Protein AF-A0A4Q5XL32-F1 (afdb_monomer)

Mean predicted aligned error: 10.56 Å

Foldseek 3Di:
DDDDLQWDQCAQLHHRNHQDPQWTRHGSDTDHPDPFDCQPRDTHDLQWDQCAQLHRRPHADPQFTRHGSDGDGLPLQQPAFDPDEAAPDEQQDAAEQDALHEDEPVRYEYEYDCVRARQLALDPDGHANYEYAHNYEYERYEYEGPRRQAYEYAAEYEYERYEDPAHGNENYEDQYEYEYEYEHYEHEHAAAEHYEYAYAYEYAYESYEYEAHQEDYEYPPPDAHEYEYEAYSYEEEHHQAEDYEDLHARYAYAHESYEYENHHPYNYYNYDPVRYHYYNYHYD

Nearest PDB structures (foldseek):
  1ee6-assembly1_A  TM=9.610E-01  e=1.905E-20  Bacillus sp. KSM-P15
  4z05-assembly2_B  TM=9.647E-01  e=6.078E-16  Caldicellulosiruptor bescii DSM 6725
  4yzx-assembly2_B  TM=9.208E-01  e=2.197E-16  Caldicellulosiruptor bescii DSM 6725
  4z06-assembly2_B  TM=9.173E-01  e=2.420E-16  Caldicellulosiruptor bescii DSM 6725
  4z03-assembly1_A  TM=9.091E-01  e=2.799E-16  Caldicellulosiruptor bescii DSM 6725

Radius of gyration: 26.59 Å; Cα contacts (8 Å, |Δi|>4): 897; chains: 1; bounding box: 59×46×76 Å

Secondary structure (DSSP, 8-state):
----TTT-TTSSSSTT----TTEEEETTEEEESTT-EEETTEEE-TTT-TTSSSSTT-PPPTTEEEETTEEEE-------S-SS-EEEEEESS-EEE-TT-EEEEEEEEEEE-TTTT--SSS-TTPPPSEEE-TT-EEEEEEEESP-TT-EEEESSEEEEEEEESS--S-SEEEEESEEEEEEEEEEE--SSEEEEE-SSEEEEEES-EEEEEEEEEEEPTT--S--EEEEES-EEEEEEEEEEE-S-TT-EEEEES-EEEEESSEEEES--GGGEEEES-EE-

pLDDT: mean 94.32, std 8.03, range [48.12, 98.94]

Solvent-accessible surface area (backbone atoms only — not comparable to full-atom values): 13174 Å² total; per-residue (Å²): 137,88,79,58,30,39,57,33,37,58,20,25,58,37,89,75,40,54,44,52,80,66,36,41,23,56,84,25,36,67,41,41,56,77,92,32,44,71,46,89,86,40,55,39,48,29,40,55,32,42,59,19,24,56,38,76,74,36,52,44,58,91,71,35,44,26,53,83,26,36,65,38,72,56,71,50,70,30,72,67,44,65,90,64,73,46,80,70,43,75,40,69,63,63,44,72,33,48,67,61,32,74,42,76,43,78,20,21,31,39,19,34,25,50,93,68,25,17,64,20,52,85,65,84,86,45,36,34,48,32,36,34,28,37,58,7,33,43,31,30,34,29,34,31,70,27,18,6,30,18,29,34,36,31,26,31,31,41,38,33,28,42,27,30,73,28,28,10,43,26,42,32,35,35,65,35,56,31,44,37,38,37,38,35,6,32,40,25,54,23,80,42,34,37,29,41,34,67,38,48,30,39,40,37,39,28,30,28,33,38,39,38,22,26,20,49,31,34,43,44,83,85,41,62,66,49,36,40,40,37,41,32,31,24,34,43,31,42,17,63,35,19,49,35,36,37,61,9,76,67,20,34,40,35,42,30,49,26,36,35,30,65,57,47,80,34,64,63,41,57,55,39,75,93,34,57,45,77,45,74,58,41,78,102

Sequence (284 aa):
MCVNTDEDAKNCGSCGKACANQQECNGGKCECTGDLELCSNACVNTETDEKNCGSCGKACSSGQTCEGGECTGGNTTPTTGCSTITEFGTVSSTIVVKNGQTYDGQCKRFRADPDKLGDGSQAEGQKPVFIVENGGKLINVVLGAPAADGIHTKGSVTLENITWEDIGEDAMTIKESGTVILNGGSAKNGEDKVFQINAVATFRISNFKAQKAGKFIRQNGGTTYKTQVFIDKCDISDMDEAIFRTDSSTSTVSMTNTRYHNIGDSLFIGVSSGNITQSNNTSY

Structure (mmCIF, N/CA/C/O backbone):
data_AF-A0A4Q5XL32-F1
#
_entry.id   AF-A0A4Q5XL32-F1
#
loop_
_atom_site.group_PDB
_atom_site.id
_atom_site.type_symbol
_atom_site.label_atom_id
_atom_site.label_alt_id
_atom_site.label_comp_id
_atom_site.label_asym_id
_atom_site.label_entity_id
_atom_site.label_seq_id
_atom_site.pdbx_PDB_ins_code
_atom_site.Cartn_x
_atom_site.Cartn_y
_atom_site.Cartn_z
_atom_site.occupancy
_atom_site.B_iso_or_equiv
_atom_site.auth_seq_id
_atom_site.auth_comp_id
_atom_site.auth_asym_id
_atom_site.auth_atom_id
_atom_site.pdbx_PDB_model_num
ATOM 1 N N . MET A 1 1 ? -39.089 -26.415 56.137 1.00 75.69 1 MET A N 1
ATOM 2 C CA . MET A 1 1 ? -37.646 -26.665 55.945 1.00 75.69 1 MET A CA 1
ATOM 3 C C . MET A 1 1 ? -36.931 -25.400 56.386 1.00 75.69 1 MET A C 1
ATOM 5 O O . MET A 1 1 ? -37.337 -24.340 55.931 1.00 75.69 1 MET A O 1
ATOM 9 N N . CYS A 1 2 ? -35.982 -25.491 57.316 1.00 85.62 2 CYS A N 1
ATOM 10 C CA . CYS A 1 2 ? -35.145 -24.357 57.719 1.00 85.62 2 CYS A CA 1
ATOM 11 C C . CYS A 1 2 ? -33.835 -24.426 56.926 1.00 85.62 2 CYS A C 1
ATOM 13 O O . CYS A 1 2 ? -33.336 -25.527 56.699 1.00 85.62 2 CYS A O 1
ATOM 15 N N . VAL A 1 3 ? -33.315 -23.279 56.498 1.00 91.38 3 VAL A N 1
ATOM 16 C CA . VAL A 1 3 ? -32.080 -23.152 55.708 1.00 91.38 3 VAL A CA 1
ATOM 17 C C . VAL A 1 3 ? -31.158 -22.146 56.389 1.00 91.38 3 VAL A C 1
ATOM 19 O O . VAL A 1 3 ? -31.648 -21.201 57.009 1.00 91.38 3 VAL A O 1
ATOM 22 N N . ASN A 1 4 ? -29.844 -22.362 56.310 1.00 92.50 4 ASN A N 1
ATOM 23 C CA . ASN A 1 4 ? -28.865 -21.411 56.827 1.00 92.50 4 ASN A CA 1
ATOM 24 C C . ASN A 1 4 ? -28.659 -20.301 55.793 1.00 92.50 4 ASN A C 1
ATOM 26 O O . ASN A 1 4 ? -28.042 -20.536 54.758 1.00 92.50 4 ASN A O 1
ATOM 30 N N . THR A 1 5 ? -29.167 -19.101 56.062 1.00 94.44 5 THR A N 1
ATOM 31 C CA . THR A 1 5 ? -29.055 -17.981 55.122 1.00 94.44 5 THR A CA 1
ATOM 32 C C . THR A 1 5 ? -27.634 -17.451 54.974 1.00 94.44 5 THR A C 1
ATOM 34 O O . THR A 1 5 ? -27.390 -16.662 54.068 1.00 94.44 5 THR A O 1
ATOM 37 N N . ASP A 1 6 ? -26.701 -17.870 55.827 1.00 94.88 6 ASP A N 1
ATOM 38 C CA . ASP A 1 6 ? -25.322 -17.389 55.765 1.00 94.88 6 ASP A CA 1
ATOM 39 C C . ASP A 1 6 ? -24.452 -18.184 54.784 1.00 94.88 6 ASP A C 1
ATOM 41 O O . ASP A 1 6 ? -23.411 -17.684 54.365 1.00 94.88 6 ASP A O 1
ATOM 45 N N . GLU A 1 7 ? -24.897 -19.382 54.393 1.00 93.12 7 GLU A N 1
ATOM 46 C CA . GLU A 1 7 ? -24.126 -20.340 53.583 1.00 93.12 7 GLU A CA 1
ATOM 47 C C . GLU A 1 7 ? -24.942 -20.938 52.420 1.00 93.12 7 GLU A C 1
ATOM 49 O O . GLU A 1 7 ? -24.383 -21.462 51.455 1.00 93.12 7 GLU A O 1
ATOM 54 N N . ASP A 1 8 ? -26.277 -20.872 52.463 1.00 93.94 8 ASP A N 1
ATOM 55 C CA . ASP A 1 8 ? -27.122 -21.405 51.395 1.00 93.94 8 ASP A CA 1
ATOM 56 C C . ASP A 1 8 ? -27.183 -20.435 50.208 1.00 93.94 8 ASP A C 1
ATOM 58 O O . ASP A 1 8 ? -27.890 -19.426 50.231 1.00 93.94 8 ASP A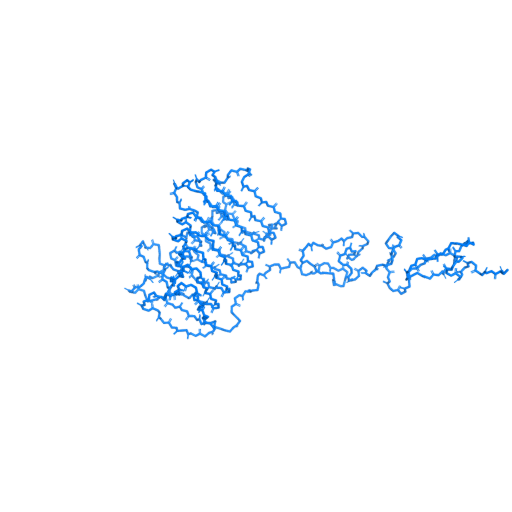 O 1
ATOM 62 N N . ALA A 1 9 ? -26.505 -20.795 49.117 1.00 92.25 9 ALA A N 1
ATOM 63 C CA . ALA A 1 9 ? -26.503 -20.048 47.861 1.00 92.25 9 ALA A CA 1
ATOM 64 C C . ALA A 1 9 ? -27.898 -19.827 47.242 1.00 92.25 9 ALA A C 1
ATOM 66 O O . ALA A 1 9 ? -28.035 -18.971 46.374 1.00 92.25 9 ALA A O 1
ATOM 67 N N . LYS A 1 10 ? -28.948 -20.551 47.658 1.00 94.94 10 LYS A N 1
ATOM 68 C CA . LYS A 1 10 ? -30.340 -20.314 47.221 1.00 94.94 10 LYS A CA 1
ATOM 69 C C . LYS A 1 10 ? -31.121 -19.382 48.154 1.00 94.94 10 LYS A C 1
ATOM 71 O O . LYS A 1 10 ? -32.220 -18.958 47.797 1.00 94.94 10 LYS A O 1
ATOM 76 N N . ASN A 1 11 ? -30.584 -19.079 49.334 1.00 94.62 11 ASN A N 1
ATOM 77 C CA . ASN A 1 11 ? -31.241 -18.318 50.398 1.00 94.62 11 ASN A CA 1
ATOM 78 C C . ASN A 1 11 ? -30.267 -17.339 51.083 1.00 94.62 11 ASN A C 1
ATOM 80 O O . ASN A 1 11 ? -30.311 -17.161 52.298 1.00 94.62 11 ASN A O 1
ATOM 84 N N . CYS A 1 12 ? -29.377 -16.710 50.316 1.00 95.25 12 CYS A N 1
ATOM 85 C CA . CYS A 1 12 ? -28.231 -15.990 50.850 1.00 95.25 12 CYS A CA 1
ATOM 86 C C . CYS A 1 12 ? -28.609 -14.615 51.425 1.00 95.25 12 CYS A C 1
ATOM 88 O O . CYS A 1 12 ? -28.987 -13.690 50.700 1.00 95.25 12 CYS A O 1
ATOM 90 N N . GLY A 1 13 ? -28.537 -14.484 52.750 1.00 95.44 13 GLY A N 1
ATOM 91 C CA . GLY A 1 13 ? -28.957 -13.320 53.537 1.00 95.44 13 GLY A CA 1
ATOM 92 C C . GLY A 1 13 ? -30.475 -13.190 53.726 1.00 95.44 13 GLY A C 1
ATOM 93 O O . GLY A 1 13 ? -30.924 -12.484 54.628 1.00 95.44 13 GLY A O 1
ATOM 94 N N . SER A 1 14 ? -31.283 -13.865 52.903 1.00 94.12 14 SER A N 1
ATOM 95 C CA . SER A 1 14 ? -32.736 -13.973 53.064 1.00 94.12 14 SER A CA 1
ATOM 96 C C . SER A 1 14 ? -33.323 -15.118 52.230 1.00 94.12 14 SER A C 1
ATOM 98 O O . SER A 1 14 ? -32.765 -15.531 51.212 1.00 94.12 14 SER A O 1
ATOM 100 N N . CYS A 1 15 ? -34.495 -15.621 52.634 1.00 93.62 15 CYS A N 1
ATOM 101 C CA . CYS A 1 15 ? -35.206 -16.667 51.894 1.00 93.62 15 CYS A CA 1
ATOM 102 C C . CYS A 1 15 ? -35.475 -16.253 50.437 1.00 93.62 15 CYS A C 1
ATOM 104 O O . CYS A 1 15 ? -36.048 -15.193 50.182 1.00 93.62 15 CYS A O 1
ATOM 106 N N . GLY A 1 16 ? -35.101 -17.116 49.489 1.00 91.44 16 GLY A N 1
ATOM 107 C CA . GLY A 1 16 ? -35.309 -16.914 48.053 1.00 91.44 16 GLY A CA 1
ATOM 108 C C . GLY A 1 16 ? -34.310 -15.979 47.363 1.00 91.44 16 GLY A C 1
ATOM 109 O O . GLY A 1 16 ? -34.403 -15.800 46.148 1.00 91.44 16 GLY A O 1
ATOM 110 N N . LYS A 1 17 ? -33.347 -15.396 48.089 1.00 92.88 17 LYS A N 1
ATOM 111 C CA . LYS A 1 17 ? -32.267 -14.604 47.493 1.00 92.88 17 LYS A CA 1
ATOM 112 C C . LYS A 1 17 ? -31.142 -15.528 47.026 1.00 92.88 17 LYS A C 1
ATOM 114 O O . LYS A 1 17 ? -30.181 -15.781 47.747 1.00 92.88 17 LYS A O 1
ATOM 119 N N . ALA A 1 18 ? -31.292 -16.063 45.821 1.00 93.50 18 ALA A N 1
ATOM 120 C CA . ALA A 1 18 ? -30.281 -16.921 45.220 1.00 93.50 18 ALA A CA 1
ATOM 121 C C . ALA A 1 18 ? -29.098 -16.108 44.668 1.00 93.50 18 ALA A C 1
ATOM 123 O O . ALA A 1 18 ? -29.295 -15.057 44.055 1.00 93.50 18 ALA A O 1
ATOM 124 N N . CYS A 1 19 ? -27.883 -16.616 44.859 1.00 92.44 19 CYS A N 1
ATOM 125 C CA . CYS A 1 19 ? -26.675 -16.080 44.246 1.00 92.44 19 CYS A CA 1
ATOM 126 C C . CYS A 1 19 ? -26.631 -16.388 42.746 1.00 92.44 19 CYS A C 1
ATOM 128 O O . CYS A 1 19 ? -27.206 -17.376 42.277 1.00 92.44 19 CYS A O 1
ATOM 130 N N . ALA A 1 20 ? -25.975 -15.511 41.983 1.00 90.62 20 ALA A N 1
ATOM 131 C CA . ALA A 1 20 ? -25.823 -15.684 40.544 1.00 90.62 20 ALA A CA 1
ATOM 132 C C . ALA A 1 20 ? -24.791 -16.782 40.216 1.00 90.62 20 ALA A C 1
ATOM 134 O O . ALA A 1 20 ? -24.146 -17.354 41.093 1.00 90.62 20 ALA A O 1
ATOM 135 N N . ASN A 1 21 ? -24.630 -17.097 38.930 1.00 85.50 21 ASN A N 1
ATOM 136 C CA . ASN A 1 21 ? -23.641 -18.085 38.498 1.00 85.50 21 ASN A CA 1
ATOM 137 C C . ASN A 1 21 ? -22.218 -17.667 38.909 1.00 85.50 21 ASN A C 1
ATOM 139 O O . ASN A 1 21 ? -21.851 -16.506 38.745 1.00 85.50 21 ASN A O 1
ATOM 143 N N . GLN A 1 22 ? -21.424 -18.644 39.366 1.00 89.25 22 GLN A N 1
ATOM 144 C CA . GLN A 1 22 ? -20.055 -18.461 39.884 1.00 89.25 22 GLN A CA 1
ATOM 145 C C . GLN A 1 22 ? -19.972 -17.604 41.159 1.00 89.25 22 GLN A C 1
ATOM 147 O O . GLN A 1 22 ? -18.930 -17.024 41.454 1.00 89.25 22 GLN A O 1
ATOM 152 N N . GLN A 1 23 ? -21.069 -17.537 41.917 1.00 93.44 23 GLN A N 1
ATOM 153 C CA . GLN A 1 23 ? -21.095 -16.964 43.257 1.00 93.44 23 GLN A CA 1
ATOM 154 C C . GLN A 1 23 ? -21.398 -18.032 44.307 1.00 93.44 23 GLN A C 1
ATOM 156 O O . GLN A 1 23 ? -22.156 -18.973 44.058 1.00 93.44 23 GLN A O 1
ATOM 161 N N . GLU A 1 24 ? -20.852 -17.838 45.500 1.00 93.75 24 GLU A N 1
ATOM 162 C CA . GLU A 1 24 ? -21.166 -18.589 46.709 1.00 93.75 24 GLU A CA 1
ATOM 163 C C . GLU A 1 24 ? -21.727 -17.668 47.794 1.00 93.75 24 GLU A C 1
ATOM 165 O O . GLU A 1 24 ? -21.568 -16.447 47.740 1.00 93.75 24 GLU A O 1
ATOM 170 N N . CYS A 1 25 ? -22.445 -18.249 48.756 1.00 94.19 25 CYS A N 1
ATOM 171 C CA . CYS A 1 25 ? -22.944 -17.493 49.894 1.00 94.19 25 CYS A CA 1
ATOM 172 C C . CYS A 1 25 ? -21.925 -17.534 51.027 1.00 94.19 25 CYS A C 1
ATOM 1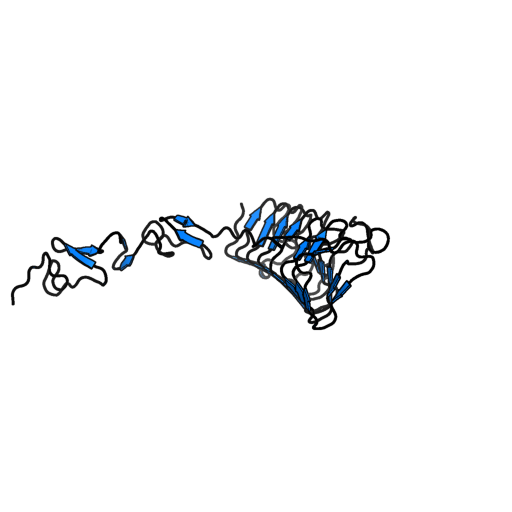74 O O . CYS A 1 25 ? -21.624 -18.608 51.544 1.00 94.19 25 CYS A O 1
ATOM 176 N N . ASN A 1 26 ? -21.434 -16.363 51.417 1.00 93.25 26 ASN A N 1
ATOM 177 C CA . ASN A 1 26 ? -20.480 -16.201 52.499 1.00 93.25 26 ASN A CA 1
ATOM 178 C C . ASN A 1 26 ? -20.971 -15.098 53.444 1.00 93.25 26 ASN A C 1
ATOM 180 O O . ASN A 1 26 ? -21.094 -13.932 53.061 1.00 93.25 26 ASN A O 1
ATOM 184 N N . GLY A 1 27 ? -21.348 -15.471 54.671 1.00 93.94 27 GLY A N 1
ATOM 185 C CA . GLY A 1 27 ? -21.858 -14.527 55.672 1.00 93.94 27 GLY A CA 1
ATOM 186 C C . GLY A 1 27 ? -23.123 -13.784 55.223 1.00 93.94 27 GLY A C 1
ATOM 187 O O . GLY A 1 27 ? -23.289 -12.596 55.510 1.00 93.94 27 GLY A O 1
ATOM 188 N N . GLY A 1 28 ? -23.983 -14.456 54.452 1.00 94.94 28 GLY A N 1
ATOM 189 C CA . GLY A 1 28 ? -25.240 -13.893 53.950 1.00 94.94 28 GLY A CA 1
ATOM 190 C C . GLY A 1 28 ? -25.080 -12.936 52.762 1.00 94.94 28 GLY A C 1
ATOM 191 O O . GLY A 1 28 ? -26.022 -12.215 52.408 1.00 94.94 28 GLY A O 1
ATOM 192 N N . LYS A 1 29 ? -23.903 -12.916 52.128 1.00 93.75 29 LYS A N 1
ATOM 193 C CA . LYS A 1 29 ? -23.624 -12.165 50.900 1.00 93.75 29 LYS A CA 1
ATOM 194 C C . LYS A 1 29 ? -23.200 -13.106 49.784 1.00 93.75 29 LYS A C 1
ATOM 196 O O . LYS A 1 29 ? -22.471 -14.061 50.013 1.00 93.75 29 LYS A O 1
ATOM 201 N N . CYS A 1 30 ? -23.670 -12.813 48.577 1.00 93.12 30 CYS A N 1
ATOM 202 C CA . CYS A 1 30 ? -23.221 -13.518 47.389 1.00 93.12 30 CYS A CA 1
ATOM 203 C C . CYS A 1 30 ? -21.885 -12.930 46.946 1.00 93.12 30 CYS A C 1
ATOM 205 O O . CYS A 1 30 ? -21.822 -11.760 46.565 1.00 93.12 30 CYS A O 1
ATOM 207 N N . GLU A 1 31 ? -20.841 -13.740 47.019 1.00 93.19 31 GLU A N 1
ATOM 208 C CA . GLU A 1 31 ? -19.467 -13.386 46.675 1.00 93.19 31 GLU A CA 1
ATOM 209 C C . GLU A 1 31 ? -18.999 -14.276 45.527 1.00 93.19 31 GLU A C 1
ATOM 211 O O . GLU A 1 31 ? -19.505 -15.382 45.351 1.00 93.19 31 GLU A O 1
ATOM 216 N N . CYS A 1 32 ? -18.087 -13.785 44.694 1.00 93.62 32 CYS A N 1
ATOM 217 C CA . CYS A 1 32 ? -17.569 -14.579 43.589 1.00 93.62 32 CYS A CA 1
ATOM 218 C C . CYS A 1 32 ? -16.674 -15.708 44.097 1.00 93.62 32 CYS A C 1
ATOM 220 O O . CYS A 1 32 ? -15.906 -15.526 45.035 1.00 93.62 32 CYS A O 1
ATOM 222 N N . THR A 1 33 ? -16.759 -16.872 43.458 1.00 89.94 33 THR A N 1
ATOM 223 C CA . THR A 1 33 ? -15.889 -18.003 43.787 1.00 89.94 33 THR A CA 1
ATOM 224 C C . THR A 1 33 ? -14.486 -17.781 43.223 1.00 89.94 33 THR A C 1
ATOM 226 O O . THR A 1 33 ? -14.352 -17.444 42.044 1.00 89.94 33 THR A O 1
ATOM 229 N N . GLY A 1 34 ? -13.450 -18.064 44.015 1.00 87.38 34 GLY A N 1
ATOM 230 C CA . GLY A 1 34 ? -12.052 -17.953 43.584 1.00 87.38 34 GLY A CA 1
ATOM 231 C C . GLY A 1 34 ? -11.596 -16.506 43.370 1.00 87.38 34 GLY A C 1
ATOM 232 O O . GLY A 1 34 ? -12.105 -15.592 44.008 1.00 87.38 34 GLY A O 1
ATOM 233 N N . ASP A 1 35 ? -10.650 -16.300 42.451 1.00 86.25 35 ASP A N 1
ATOM 234 C CA . ASP A 1 35 ? -10.013 -14.994 42.203 1.00 86.25 35 ASP A CA 1
ATOM 235 C C . ASP A 1 35 ? -10.815 -14.088 41.240 1.00 86.25 35 ASP A C 1
ATOM 237 O O . ASP A 1 35 ? -10.260 -13.222 40.567 1.00 86.25 35 ASP A O 1
ATOM 241 N N . LEU A 1 36 ? -12.126 -14.311 41.112 1.00 92.62 36 LEU A N 1
ATOM 242 C CA . LEU A 1 36 ? -12.990 -13.515 40.239 1.00 92.62 36 LEU A CA 1
ATOM 243 C C . LEU A 1 36 ? -13.460 -12.241 40.949 1.00 92.62 36 LEU A C 1
ATOM 245 O O . LEU A 1 36 ? -13.846 -12.267 42.117 1.00 92.62 36 LEU A O 1
ATOM 249 N N . GLU A 1 37 ? -13.522 -11.133 40.216 1.00 92.44 37 GLU A N 1
ATOM 250 C CA . GLU A 1 37 ? -14.030 -9.864 40.731 1.00 92.44 37 GLU A CA 1
ATOM 251 C C . GLU A 1 37 ? -15.536 -9.736 40.469 1.00 92.44 37 GLU A C 1
ATOM 253 O O . GLU A 1 37 ? -16.040 -10.073 39.390 1.00 92.44 37 GLU A O 1
ATOM 258 N N . LEU A 1 38 ? -16.276 -9.227 41.458 1.00 92.06 38 LEU A N 1
ATOM 259 C CA . LEU A 1 38 ? -17.706 -8.969 41.320 1.00 92.06 38 LEU A CA 1
ATOM 260 C C . LEU A 1 38 ? -17.946 -7.648 40.577 1.00 92.06 38 LEU A C 1
ATOM 262 O O . LEU A 1 38 ? -18.006 -6.576 41.179 1.00 92.06 38 LEU A O 1
ATOM 266 N N . CYS A 1 39 ? -18.170 -7.736 39.268 1.00 91.00 39 CYS A N 1
ATOM 267 C CA . CYS A 1 39 ? -18.533 -6.596 38.437 1.00 91.00 39 CYS A CA 1
ATOM 268 C C . CYS A 1 39 ? -20.051 -6.509 38.267 1.00 91.00 39 CYS A C 1
ATOM 270 O O . CYS A 1 39 ? -20.671 -7.184 37.440 1.00 91.00 39 CYS A O 1
ATOM 272 N N . SER A 1 40 ? -20.669 -5.635 39.066 1.00 87.12 40 SER A N 1
ATOM 273 C CA . SER A 1 40 ? -22.127 -5.530 39.211 1.00 87.12 40 SER A CA 1
ATOM 274 C C . SER A 1 40 ? -22.750 -6.854 39.681 1.00 87.12 40 SER A C 1
ATOM 276 O O . SER A 1 40 ? -22.671 -7.168 40.861 1.00 87.12 40 SER A O 1
ATOM 278 N N . ASN A 1 41 ? -23.346 -7.640 38.781 1.00 84.31 41 ASN A N 1
ATOM 279 C CA . ASN A 1 41 ? -23.976 -8.929 39.100 1.00 84.31 41 ASN A CA 1
ATOM 280 C C . ASN A 1 41 ? -23.284 -10.116 38.408 1.00 84.31 41 ASN A C 1
ATOM 282 O O . ASN A 1 41 ? -23.844 -11.211 38.374 1.00 84.31 41 ASN A O 1
ATOM 286 N N . ALA A 1 42 ? -22.101 -9.907 37.826 1.00 90.81 42 ALA A N 1
ATOM 287 C CA . ALA A 1 42 ? -21.337 -10.942 37.144 1.00 90.81 42 ALA A CA 1
ATOM 288 C C . ALA A 1 42 ? -19.946 -11.070 37.763 1.00 90.81 42 ALA A C 1
ATOM 290 O O . ALA A 1 42 ? -19.282 -10.070 38.022 1.00 90.81 42 ALA A O 1
ATOM 291 N N . CYS A 1 43 ? -19.514 -12.309 37.972 1.00 94.12 43 CYS A N 1
ATOM 292 C CA . CYS A 1 43 ? -18.139 -12.612 38.335 1.00 94.12 43 CYS A CA 1
ATOM 293 C C . CYS A 1 43 ? -17.303 -12.662 37.066 1.00 94.12 43 CYS A C 1
ATOM 295 O O . CYS A 1 43 ? -17.601 -13.447 36.161 1.00 94.12 43 CYS A O 1
ATOM 297 N N . VAL A 1 44 ? -16.297 -11.799 36.989 1.00 94.50 44 VAL A N 1
ATOM 298 C CA . VAL A 1 44 ? -15.424 -11.679 35.822 1.00 94.50 44 VAL A CA 1
ATOM 299 C C . VAL A 1 44 ? -13.981 -11.880 36.243 1.00 94.50 44 VAL A C 1
ATOM 301 O O . VAL A 1 44 ? -13.585 -11.560 37.361 1.00 94.50 44 VAL A O 1
ATOM 304 N N . ASN A 1 45 ? -13.192 -12.430 35.332 1.00 94.19 45 ASN A N 1
ATOM 305 C CA . ASN A 1 45 ? -11.764 -12.565 35.539 1.00 94.19 45 ASN A CA 1
ATOM 306 C C . ASN A 1 45 ? -11.090 -11.309 34.977 1.00 94.19 45 ASN A C 1
ATOM 308 O O . ASN A 1 45 ? -10.906 -11.208 33.766 1.00 94.19 45 ASN A O 1
ATOM 312 N N . THR A 1 46 ? -10.740 -10.349 35.832 1.00 94.81 46 THR A N 1
ATOM 313 C CA . THR A 1 46 ? -10.139 -9.080 35.390 1.00 94.81 46 THR A CA 1
ATOM 314 C C . THR A 1 46 ? -8.722 -9.235 34.841 1.00 94.81 46 THR A C 1
ATOM 316 O O . THR A 1 46 ? -8.225 -8.319 34.192 1.00 94.81 46 THR A O 1
ATOM 319 N N . GLU A 1 47 ? -8.106 -10.408 34.991 1.00 94.75 47 GLU A N 1
ATOM 320 C CA . GLU A 1 47 ? -6.802 -10.731 34.410 1.00 94.75 47 GLU A CA 1
ATOM 321 C C . GLU A 1 47 ? -6.883 -11.140 32.933 1.00 94.75 47 GLU A C 1
ATOM 323 O O . GLU A 1 47 ? -5.865 -11.139 32.241 1.00 94.75 47 GLU A O 1
ATOM 328 N N . THR A 1 48 ? -8.073 -11.526 32.453 1.00 92.75 48 THR A N 1
ATOM 329 C CA . THR A 1 48 ? -8.251 -12.146 31.123 1.00 92.75 48 THR A CA 1
ATOM 330 C C . THR A 1 48 ? -9.495 -11.689 30.357 1.00 92.75 48 THR A C 1
ATOM 332 O O . THR A 1 48 ? -9.584 -11.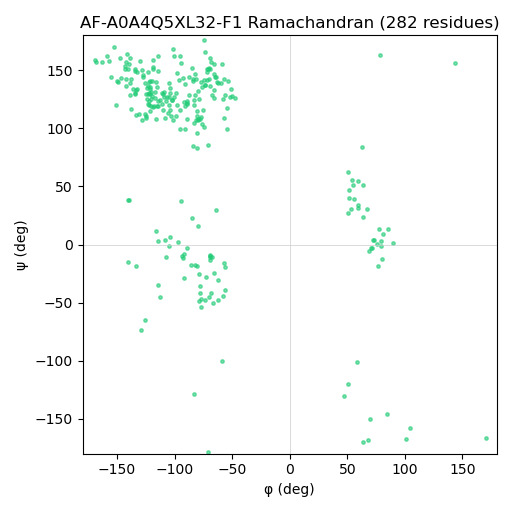903 29.149 1.00 92.75 48 THR A O 1
ATOM 335 N N . ASP A 1 49 ? -10.463 -11.042 31.007 1.00 92.88 49 ASP A N 1
ATOM 336 C CA . ASP A 1 49 ? -11.666 -10.530 30.355 1.00 92.88 49 ASP A CA 1
ATOM 337 C C . ASP A 1 49 ? -11.377 -9.192 29.662 1.00 92.88 49 ASP A C 1
ATOM 339 O O . ASP A 1 49 ? -11.206 -8.152 30.298 1.00 92.88 49 ASP A O 1
ATOM 343 N N . GLU A 1 50 ? -11.392 -9.205 28.329 1.00 92.62 50 GLU A N 1
ATOM 344 C CA . GLU A 1 50 ? -11.180 -8.031 27.475 1.00 92.62 50 GLU A CA 1
ATOM 345 C C . GLU A 1 50 ? -12.151 -6.872 27.748 1.00 92.62 50 GLU A C 1
ATOM 347 O O . GLU A 1 50 ? -11.863 -5.738 27.373 1.00 92.62 50 GLU A O 1
ATOM 352 N N . LYS A 1 51 ? -13.302 -7.111 28.387 1.00 94.69 51 LYS A N 1
ATOM 353 C CA . LYS A 1 51 ? -14.271 -6.060 28.743 1.00 94.69 51 LYS A CA 1
ATOM 354 C C . LYS A 1 51 ? -14.074 -5.508 30.156 1.00 94.69 51 LYS A C 1
ATOM 356 O O . LYS A 1 51 ? -14.704 -4.506 30.494 1.00 94.69 51 LYS A O 1
ATOM 361 N N . ASN A 1 52 ? -13.231 -6.145 30.967 1.00 94.94 52 ASN A N 1
ATOM 362 C CA . ASN A 1 52 ? -13.028 -5.841 32.385 1.00 94.94 52 ASN A CA 1
ATOM 363 C C . ASN A 1 52 ? -11.540 -5.943 32.781 1.00 94.94 52 ASN A C 1
ATOM 365 O O . ASN A 1 52 ? -11.211 -6.439 33.852 1.00 94.94 52 ASN A O 1
ATOM 369 N N . CYS A 1 53 ? -10.623 -5.508 31.918 1.00 94.94 53 CYS A N 1
ATOM 370 C CA . CYS A 1 53 ? -9.199 -5.786 32.060 1.00 94.94 53 CYS A CA 1
ATOM 371 C C . CYS A 1 53 ? -8.505 -4.900 33.108 1.00 94.94 53 CYS A C 1
ATOM 373 O O . CYS A 1 53 ? -8.281 -3.698 32.905 1.00 94.94 53 CYS A O 1
ATOM 375 N N . GLY A 1 54 ? -8.155 -5.506 34.240 1.00 95.12 54 GLY A N 1
ATOM 376 C CA . GLY A 1 54 ? -7.572 -4.882 35.430 1.00 95.12 54 GLY A CA 1
ATOM 377 C C . GLY A 1 54 ? -8.577 -4.176 36.341 1.00 95.12 54 GLY A C 1
ATOM 378 O O . GLY A 1 54 ? -8.217 -3.796 37.451 1.00 95.12 54 GLY A O 1
ATOM 379 N N . SER A 1 55 ? -9.815 -3.965 35.885 1.00 94.75 55 SER A N 1
ATOM 380 C CA . SER A 1 55 ? -10.932 -3.498 36.712 1.00 94.75 55 SER A CA 1
ATOM 381 C C . SER A 1 55 ? -12.270 -3.609 35.975 1.00 94.75 55 SER A C 1
ATOM 383 O O . SER A 1 55 ? -12.337 -3.616 34.740 1.00 94.75 55 SER A O 1
ATOM 385 N N . CYS A 1 56 ? -13.367 -3.634 36.735 1.00 94.69 56 CYS A N 1
ATOM 386 C CA . CYS A 1 56 ? -14.721 -3.634 36.184 1.00 94.69 56 CYS A CA 1
ATOM 387 C C . CYS A 1 56 ? -14.959 -2.497 35.178 1.00 94.69 56 CYS A C 1
ATOM 389 O O . CYS A 1 56 ? -14.778 -1.318 35.489 1.00 94.69 56 CYS A O 1
ATOM 391 N N . GLY A 1 57 ? -15.429 -2.848 33.979 1.00 92.81 57 GLY A N 1
ATOM 392 C CA . GLY A 1 57 ? -15.764 -1.898 32.916 1.00 92.81 57 GLY A CA 1
ATOM 393 C C . GLY A 1 57 ? -14.568 -1.296 32.169 1.00 92.81 57 GLY A C 1
ATOM 394 O O . GLY A 1 57 ? -14.779 -0.508 31.244 1.00 92.81 57 GLY A O 1
ATOM 395 N N . LYS A 1 58 ? -13.326 -1.659 32.516 1.00 94.06 58 LYS A N 1
ATOM 396 C CA . LYS A 1 58 ? -12.131 -1.269 31.759 1.00 94.06 58 LYS A CA 1
ATOM 397 C C . LYS A 1 58 ? -11.965 -2.179 30.542 1.00 94.06 58 LYS A C 1
ATOM 399 O O . LYS A 1 58 ? -11.237 -3.164 30.569 1.00 94.06 58 LYS A O 1
ATOM 404 N N . ALA A 1 59 ? -12.666 -1.854 29.462 1.00 91.94 59 ALA A N 1
ATOM 405 C CA . ALA A 1 59 ? -12.538 -2.595 28.215 1.00 91.94 59 ALA A CA 1
ATOM 406 C C . ALA A 1 59 ? -11.216 -2.276 27.499 1.00 91.94 59 ALA A C 1
ATOM 408 O O . ALA A 1 59 ? -10.826 -1.112 27.382 1.00 91.94 59 ALA A O 1
ATOM 409 N N . CYS A 1 60 ? -10.557 -3.307 26.977 1.00 86.75 60 CYS A N 1
ATOM 410 C CA . CYS A 1 60 ? -9.425 -3.153 26.079 1.00 86.75 60 CYS A CA 1
ATOM 411 C C . CYS A 1 60 ? -9.866 -2.602 24.719 1.00 86.75 60 CYS A C 1
ATOM 413 O O . CYS A 1 60 ? -10.994 -2.814 24.264 1.00 86.75 60 CYS A O 1
ATOM 415 N N . SER A 1 61 ? -8.963 -1.875 24.058 1.00 83.75 61 SER A N 1
ATOM 416 C CA . SER A 1 61 ? -9.224 -1.345 22.718 1.00 83.75 61 SER A CA 1
ATOM 417 C C . SER A 1 61 ? -9.302 -2.480 21.695 1.00 83.75 61 SER A C 1
ATOM 419 O O . SER A 1 61 ? -8.750 -3.560 21.891 1.00 83.75 61 SER A O 1
ATOM 421 N N . SER A 1 62 ? -9.968 -2.242 20.563 1.00 70.06 62 SER A N 1
ATOM 422 C CA . SER A 1 62 ? -10.085 -3.255 19.508 1.00 70.06 62 SER A CA 1
ATOM 423 C C . SER A 1 62 ? -8.703 -3.702 19.009 1.00 70.06 62 SER A C 1
ATOM 425 O O . SER A 1 62 ? -7.887 -2.874 18.609 1.00 70.06 62 SER A O 1
ATOM 427 N N . GLY A 1 63 ? -8.446 -5.014 19.041 1.00 66.81 63 GLY A N 1
ATOM 428 C CA . GLY A 1 63 ? -7.152 -5.607 18.678 1.00 66.81 63 GLY A CA 1
ATOM 429 C C . GLY A 1 63 ? -6.159 -5.752 19.837 1.00 66.81 63 GLY A C 1
ATOM 430 O O . GLY A 1 63 ? -5.042 -6.219 19.615 1.00 66.81 63 GLY A O 1
ATOM 431 N N . GLN A 1 64 ? -6.552 -5.369 21.051 1.00 80.94 64 GLN A N 1
ATOM 432 C CA . GLN A 1 64 ? -5.857 -5.715 22.287 1.00 80.94 64 GLN A CA 1
ATOM 433 C C . GLN A 1 64 ? -6.480 -6.965 22.917 1.00 80.94 64 GLN A C 1
ATOM 435 O O . GLN A 1 64 ? -7.652 -7.260 22.696 1.00 80.94 64 GLN A O 1
ATOM 440 N N . THR A 1 65 ? -5.691 -7.656 23.727 1.00 86.31 65 THR A N 1
ATOM 441 C CA . THR A 1 65 ? -6.088 -8.782 24.578 1.00 86.31 65 THR A CA 1
ATOM 442 C C . THR A 1 65 ? -5.822 -8.417 26.035 1.00 86.31 65 THR A C 1
ATOM 444 O O . THR A 1 65 ? -4.939 -7.608 26.315 1.00 86.31 65 THR A O 1
ATOM 447 N N . CYS A 1 66 ? -6.577 -8.991 26.970 1.00 91.31 66 CYS A N 1
ATOM 448 C CA . CYS A 1 66 ? -6.285 -8.825 28.390 1.00 91.31 66 CYS A CA 1
ATOM 449 C C . CYS A 1 66 ? -5.324 -9.918 28.862 1.00 91.31 66 CYS A C 1
ATOM 451 O O . CYS A 1 66 ? -5.639 -11.103 28.742 1.00 91.31 66 CYS A O 1
ATOM 453 N N . GLU A 1 67 ? -4.164 -9.524 29.381 1.00 93.44 67 GLU A N 1
ATOM 454 C CA . GLU A 1 67 ? -3.165 -10.442 29.920 1.00 93.44 67 GLU A CA 1
ATOM 455 C C . GLU A 1 67 ? -2.592 -9.858 31.213 1.00 93.44 67 GLU A C 1
ATOM 457 O O . GLU A 1 67 ? -1.983 -8.789 31.206 1.00 93.44 67 GLU A O 1
ATOM 462 N N . GLY A 1 68 ? -2.809 -10.545 32.336 1.00 92.38 68 GLY A N 1
ATOM 463 C CA . GLY A 1 68 ? -2.274 -10.108 33.629 1.00 92.38 68 GLY A CA 1
ATOM 464 C C . GLY A 1 68 ? -2.890 -8.799 34.144 1.00 92.38 68 GLY A C 1
ATOM 465 O O . GLY A 1 68 ? -2.192 -7.989 34.751 1.00 92.38 68 GLY A O 1
ATOM 466 N N . GLY A 1 69 ? -4.156 -8.527 33.802 1.00 93.19 69 GLY A N 1
ATOM 467 C CA . GLY A 1 69 ? -4.866 -7.310 34.220 1.00 93.19 69 GLY A CA 1
ATOM 468 C C . GLY A 1 69 ? -4.502 -6.065 33.403 1.00 93.19 69 GLY A C 1
ATOM 469 O O . GLY A 1 69 ? -5.015 -4.964 33.642 1.00 93.19 69 GLY A O 1
ATOM 470 N N . GLU A 1 70 ? -3.653 -6.225 32.390 1.00 92.25 70 GLU A N 1
ATOM 471 C CA . GLU A 1 70 ? -3.258 -5.166 31.477 1.00 92.25 70 GLU A CA 1
ATOM 472 C C . GLU A 1 70 ? -3.724 -5.470 30.053 1.00 92.25 70 GLU A C 1
ATOM 474 O O . GLU A 1 70 ? -3.681 -6.601 29.570 1.00 92.25 70 GLU A O 1
ATOM 479 N N . CYS A 1 71 ? -4.192 -4.432 29.359 1.00 86.69 71 CYS A N 1
ATOM 480 C CA . CYS A 1 71 ? -4.504 -4.547 27.942 1.00 86.69 71 CYS A CA 1
ATOM 481 C C . CYS A 1 71 ? -3.190 -4.589 27.166 1.00 86.69 71 CYS A C 1
ATOM 483 O O . CYS A 1 71 ? -2.556 -3.554 26.941 1.00 86.69 71 CYS A O 1
ATOM 485 N N . THR A 1 72 ? -2.790 -5.789 26.769 1.00 80.06 72 THR A N 1
ATOM 486 C CA . THR A 1 72 ? -1.602 -6.056 25.966 1.00 80.06 72 THR A CA 1
ATOM 487 C C . THR A 1 72 ? -2.001 -6.305 24.514 1.00 80.06 72 THR A C 1
ATOM 489 O O . THR A 1 72 ? -3.179 -6.382 24.155 1.00 80.06 72 THR A O 1
ATOM 492 N N . GLY A 1 73 ? -1.026 -6.334 23.609 1.00 67.06 73 GLY A N 1
ATOM 493 C CA . GLY A 1 73 ? -1.342 -6.286 22.184 1.00 67.06 73 GLY A CA 1
ATOM 494 C C . GLY A 1 73 ? -1.919 -4.924 21.778 1.00 67.06 73 GLY A C 1
ATOM 495 O O . GLY A 1 73 ? -1.778 -3.921 22.478 1.00 67.06 73 GLY A O 1
ATOM 496 N N . GLY A 1 74 ? -2.472 -4.832 20.571 1.00 59.16 74 GLY A N 1
ATOM 497 C CA . GLY A 1 74 ? -2.729 -3.537 19.922 1.00 59.16 74 GLY A CA 1
ATOM 498 C C . GLY A 1 74 ? -1.462 -2.841 19.418 1.00 59.16 74 GLY A C 1
ATOM 499 O O . GLY A 1 74 ? -1.537 -1.755 18.845 1.00 59.16 74 GLY A O 1
ATOM 500 N N . ASN A 1 75 ? -0.296 -3.487 19.541 1.00 50.28 75 ASN A N 1
ATOM 501 C CA . ASN A 1 75 ? 0.833 -3.155 18.697 1.00 50.28 75 ASN A CA 1
ATOM 502 C C . ASN A 1 75 ? 0.485 -3.659 17.294 1.00 50.28 75 ASN A C 1
ATOM 504 O O . ASN A 1 75 ? 0.844 -4.766 16.905 1.00 50.28 75 ASN A O 1
ATOM 508 N N . THR A 1 76 ? -0.231 -2.837 16.530 1.00 48.12 76 THR A N 1
ATOM 509 C CA . THR A 1 76 ? -0.439 -2.992 15.087 1.00 48.12 76 THR A CA 1
ATOM 510 C C . THR A 1 76 ? 0.880 -2.858 14.327 1.00 48.12 76 THR A C 1
ATOM 512 O O . THR A 1 76 ? 0.858 -2.383 13.198 1.00 48.12 76 THR A O 1
ATOM 515 N N . THR A 1 77 ? 2.030 -3.226 14.921 1.00 52.81 77 THR A N 1
ATOM 516 C CA . THR A 1 77 ? 3.252 -3.409 14.147 1.00 52.81 77 THR A CA 1
ATOM 517 C C . THR A 1 77 ? 2.872 -4.449 13.110 1.00 52.81 77 THR A C 1
ATOM 519 O O . THR A 1 77 ? 2.596 -5.595 13.481 1.00 52.81 77 THR A O 1
ATOM 522 N N . PRO A 1 78 ? 2.746 -4.051 11.839 1.00 56.34 78 PRO A N 1
ATOM 523 C CA . PRO A 1 78 ? 2.309 -4.973 10.821 1.00 56.34 78 PRO A CA 1
ATOM 524 C C . PRO A 1 78 ? 3.278 -6.141 10.824 1.00 56.34 78 PRO A C 1
ATOM 526 O O . PRO A 1 78 ? 4.470 -5.926 11.050 1.00 56.34 78 PRO A O 1
ATOM 529 N N . THR A 1 79 ? 2.791 -7.364 10.624 1.00 56.19 79 THR A N 1
ATOM 530 C CA . THR A 1 79 ? 3.658 -8.530 10.447 1.00 56.19 79 THR A CA 1
ATOM 531 C C . THR A 1 79 ? 4.618 -8.204 9.303 1.00 56.19 79 THR A C 1
ATOM 533 O O . THR A 1 79 ? 4.243 -8.181 8.131 1.00 56.19 79 THR A O 1
ATOM 536 N N . THR A 1 80 ? 5.835 -7.795 9.664 1.00 62.62 80 THR A N 1
ATOM 537 C CA . THR A 1 80 ? 6.777 -7.185 8.733 1.00 62.62 80 THR A CA 1
ATOM 538 C C . THR A 1 80 ? 7.376 -8.270 7.871 1.00 62.62 80 THR A C 1
ATOM 540 O O . THR A 1 80 ? 8.287 -8.967 8.309 1.00 62.62 80 THR A O 1
ATOM 543 N N . GLY A 1 81 ? 6.897 -8.339 6.634 1.00 69.81 81 GLY A N 1
ATOM 544 C CA . GLY A 1 81 ? 7.657 -8.870 5.519 1.00 69.81 81 GLY A CA 1
ATOM 545 C C . GLY A 1 81 ? 8.028 -10.351 5.613 1.00 69.81 81 GLY A C 1
ATOM 546 O O . GLY A 1 81 ? 7.619 -11.123 6.480 1.00 69.81 81 GLY A O 1
ATOM 547 N N . CYS A 1 82 ? 8.894 -10.732 4.689 1.00 83.50 82 CYS A N 1
ATOM 548 C CA . CYS A 1 82 ? 9.575 -12.013 4.676 1.00 83.50 82 CYS A CA 1
ATOM 549 C C . CYS A 1 82 ? 10.573 -12.169 5.833 1.00 83.50 82 CYS A C 1
ATOM 551 O O . CYS A 1 82 ? 11.473 -11.348 5.992 1.00 83.50 82 CYS A O 1
ATOM 553 N N . SER A 1 83 ? 10.480 -13.268 6.591 1.00 80.25 83 SER A N 1
ATOM 554 C CA . SER A 1 83 ? 11.392 -13.550 7.718 1.00 80.25 83 SER A CA 1
ATOM 555 C C . SER A 1 83 ? 12.755 -14.106 7.293 1.00 80.25 83 SER A C 1
ATOM 557 O O . SER A 1 83 ? 13.740 -13.965 8.012 1.00 80.25 83 SER A O 1
ATOM 559 N N . THR A 1 84 ? 12.836 -14.756 6.132 1.00 89.00 84 THR A N 1
ATOM 560 C CA . THR A 1 84 ? 14.092 -15.271 5.573 1.00 89.00 84 THR A CA 1
ATOM 561 C C . THR A 1 84 ? 14.167 -14.884 4.108 1.00 89.00 84 THR A C 1
ATOM 563 O O . THR A 1 84 ? 13.384 -15.365 3.293 1.00 89.00 84 THR A O 1
ATOM 566 N N . ILE A 1 85 ? 15.095 -13.982 3.790 1.00 93.19 85 ILE A N 1
ATOM 567 C CA . ILE A 1 85 ? 15.250 -13.415 2.450 1.00 93.19 85 ILE A CA 1
ATOM 568 C C . ILE A 1 85 ? 16.371 -14.157 1.722 1.00 93.19 85 ILE A C 1
ATOM 570 O O . ILE A 1 85 ? 17.469 -14.311 2.258 1.00 93.19 85 ILE A O 1
ATOM 574 N N . THR A 1 86 ? 16.105 -14.594 0.492 1.00 95.50 86 THR A N 1
ATOM 575 C CA . THR A 1 86 ? 17.121 -15.140 -0.429 1.00 95.50 86 THR A CA 1
ATOM 576 C C . THR A 1 86 ? 17.274 -14.227 -1.643 1.00 95.50 86 THR A C 1
ATOM 578 O O . THR A 1 86 ? 16.419 -13.388 -1.887 1.00 95.50 86 THR A O 1
ATOM 581 N N . GLU A 1 87 ? 18.354 -14.330 -2.413 1.00 96.75 87 GLU A N 1
ATOM 582 C CA . GLU A 1 87 ? 18.535 -13.487 -3.605 1.00 96.75 87 GLU A CA 1
ATOM 583 C C . GLU A 1 87 ? 17.876 -14.131 -4.834 1.00 96.75 87 GLU A C 1
ATOM 585 O O . GLU A 1 87 ? 18.147 -15.287 -5.162 1.00 96.75 87 GLU A O 1
ATOM 590 N N . PHE A 1 88 ? 17.034 -13.375 -5.543 1.00 96.62 88 PHE A N 1
ATOM 591 C CA . PHE A 1 88 ? 16.751 -13.653 -6.954 1.00 96.62 88 PHE A CA 1
ATOM 592 C C . PHE A 1 88 ? 17.906 -13.140 -7.822 1.00 96.62 88 PHE A C 1
ATOM 594 O O . PHE A 1 88 ? 18.340 -13.828 -8.745 1.00 96.62 88 PHE A O 1
ATOM 601 N N . GLY A 1 89 ? 18.414 -11.946 -7.497 1.00 91.12 89 GLY A N 1
ATOM 602 C CA . GLY A 1 89 ? 19.474 -11.259 -8.228 1.00 91.12 89 GLY A CA 1
ATOM 603 C C . GLY A 1 89 ? 18.958 -10.097 -9.080 1.00 91.12 89 GLY A C 1
ATOM 604 O O . GLY A 1 89 ? 17.901 -9.516 -8.815 1.00 91.12 89 GLY A O 1
ATOM 605 N N . THR A 1 90 ? 19.742 -9.738 -10.095 1.00 97.62 90 THR A N 1
ATOM 606 C CA . THR A 1 90 ? 19.487 -8.574 -10.948 1.00 97.62 90 THR A CA 1
ATOM 607 C C . THR A 1 90 ? 18.414 -8.859 -12.001 1.00 97.62 90 THR A C 1
ATOM 609 O O . THR A 1 90 ? 18.535 -9.770 -12.822 1.00 97.62 90 THR A O 1
ATOM 612 N N . VAL A 1 91 ? 17.378 -8.027 -12.022 1.00 98.38 91 VAL A N 1
ATOM 613 C CA . VAL A 1 91 ? 16.297 -8.022 -13.005 1.00 98.38 91 VAL A CA 1
ATOM 614 C C . VAL A 1 91 ? 16.699 -7.108 -14.157 1.00 98.38 91 VAL A C 1
ATOM 616 O O . VAL A 1 91 ? 16.721 -5.891 -14.025 1.00 98.38 91 VAL A O 1
ATOM 619 N N . SER A 1 92 ? 17.017 -7.698 -15.307 1.00 97.88 92 SER A N 1
ATOM 620 C CA . SER A 1 92 ? 17.448 -6.958 -16.504 1.00 97.88 92 SER A CA 1
ATOM 621 C C . SER A 1 92 ? 16.305 -6.588 -17.456 1.00 97.88 92 SER A C 1
ATOM 623 O O . SER A 1 92 ? 16.499 -5.828 -18.404 1.00 97.88 92 SER A O 1
ATOM 625 N N . SER A 1 93 ? 15.106 -7.109 -17.202 1.00 98.38 93 SER A N 1
ATOM 626 C CA . SER A 1 93 ? 13.877 -6.822 -17.940 1.00 98.38 93 SER A CA 1
ATOM 627 C C . SER A 1 93 ? 12.677 -6.962 -17.010 1.00 98.38 93 SER A C 1
ATOM 629 O O . SER A 1 93 ? 12.638 -7.914 -16.232 1.00 98.38 93 SER A O 1
ATOM 631 N N . THR A 1 94 ? 11.692 -6.073 -17.131 1.00 98.69 94 THR A N 1
ATOM 632 C CA . THR A 1 94 ? 10.468 -6.079 -16.318 1.00 98.69 94 THR A CA 1
ATOM 633 C C . THR A 1 94 ? 9.805 -7.456 -16.294 1.00 98.69 94 THR A C 1
ATOM 635 O O . THR A 1 94 ? 9.514 -8.040 -17.341 1.00 98.69 94 THR A O 1
ATOM 638 N N . ILE A 1 95 ? 9.532 -7.958 -15.091 1.00 98.81 95 ILE A N 1
ATOM 639 C CA . ILE A 1 95 ? 8.823 -9.218 -14.872 1.00 98.81 95 ILE A CA 1
ATOM 640 C C . ILE A 1 95 ? 7.324 -8.944 -14.971 1.00 98.81 95 ILE A C 1
ATOM 642 O O . ILE A 1 95 ? 6.786 -8.095 -14.265 1.00 98.81 95 ILE A O 1
ATOM 646 N N . VAL A 1 96 ? 6.630 -9.664 -15.850 1.00 98.81 96 VAL A N 1
ATOM 647 C CA . VAL A 1 96 ? 5.192 -9.465 -16.063 1.00 98.81 96 VAL A CA 1
ATOM 648 C C . VAL A 1 96 ? 4.404 -10.607 -15.432 1.00 98.81 96 VAL A C 1
ATOM 650 O O . VAL A 1 96 ? 4.459 -11.741 -15.910 1.00 98.81 96 VAL A O 1
ATOM 653 N N . VAL A 1 97 ? 3.627 -10.298 -14.395 1.00 98.75 97 VAL A N 1
ATOM 654 C CA . VAL A 1 97 ? 2.590 -11.186 -13.864 1.00 98.75 97 VAL A CA 1
ATOM 655 C C . VAL A 1 97 ? 1.370 -11.050 -14.760 1.00 98.75 97 VAL A C 1
ATOM 657 O O . VAL A 1 97 ? 0.710 -10.010 -14.784 1.00 98.75 97 VAL A O 1
ATOM 660 N N . LYS A 1 98 ? 1.116 -12.089 -15.553 1.00 98.50 98 LYS A N 1
ATOM 661 C CA . LYS A 1 98 ? 0.061 -12.086 -16.566 1.00 98.50 98 LYS A CA 1
ATOM 662 C C . LYS A 1 98 ? -1.338 -12.096 -15.957 1.00 98.50 98 LYS A C 1
ATOM 664 O O . LYS A 1 98 ? -1.518 -12.478 -14.805 1.00 98.50 98 LYS A O 1
ATOM 669 N N . ASN A 1 99 ? -2.321 -11.689 -16.757 1.00 97.81 99 ASN A N 1
ATOM 670 C CA . ASN A 1 99 ? -3.720 -11.600 -16.342 1.00 97.81 99 ASN A CA 1
ATOM 671 C C . ASN A 1 99 ? -4.197 -12.869 -15.602 1.00 97.81 99 ASN A C 1
ATOM 673 O O . ASN A 1 99 ? -4.039 -13.988 -16.100 1.00 97.81 99 ASN A O 1
ATOM 677 N N . GLY A 1 100 ? -4.739 -12.683 -14.396 1.00 96.00 100 GLY A N 1
ATOM 678 C CA . GLY A 1 100 ? -5.233 -13.755 -13.523 1.00 96.00 100 GLY A CA 1
ATOM 679 C C . GLY A 1 100 ? -4.163 -14.664 -12.900 1.00 96.00 100 GLY A C 1
ATOM 680 O O . GLY A 1 100 ? -4.509 -15.568 -12.142 1.00 96.00 100 GLY A O 1
ATOM 681 N N . GLN A 1 101 ? -2.879 -14.474 -13.215 1.00 98.25 101 GLN A N 1
ATOM 682 C CA . GLN A 1 101 ? -1.799 -15.323 -12.711 1.00 98.25 101 GLN A CA 1
ATOM 683 C C . GLN A 1 101 ? -1.319 -14.872 -11.336 1.00 98.25 101 GLN A C 1
ATOM 685 O O . GLN A 1 101 ? -1.353 -13.691 -10.997 1.00 98.25 101 GLN A O 1
ATOM 690 N N . THR A 1 102 ? -0.808 -15.828 -10.561 1.00 98.62 102 THR A N 1
ATOM 691 C CA . THR A 1 102 ? -0.092 -15.550 -9.313 1.00 98.62 102 THR A CA 1
ATOM 692 C C . THR A 1 102 ? 1.404 -15.733 -9.527 1.00 98.62 102 THR A C 1
ATOM 694 O O . THR A 1 102 ? 1.835 -16.766 -10.035 1.00 98.62 102 THR A O 1
ATOM 697 N N . TYR A 1 103 ? 2.194 -14.750 -9.107 1.00 98.56 103 TYR A N 1
ATOM 698 C CA . TYR A 1 103 ? 3.639 -14.868 -8.969 1.00 98.56 103 TYR A CA 1
ATOM 699 C C . TYR A 1 103 ? 4.001 -14.853 -7.485 1.00 98.56 103 TYR A C 1
ATOM 701 O O . TYR A 1 103 ? 3.796 -13.849 -6.803 1.00 98.56 103 TYR A O 1
ATOM 709 N N . ASP A 1 104 ? 4.547 -15.967 -7.001 1.00 98.19 104 ASP A N 1
ATOM 710 C CA . ASP A 1 104 ? 5.114 -16.076 -5.658 1.00 98.19 104 ASP A CA 1
ATOM 711 C C . ASP A 1 104 ? 6.634 -15.919 -5.724 1.00 98.19 104 ASP A C 1
ATOM 713 O O . ASP A 1 104 ? 7.352 -16.781 -6.245 1.00 98.19 104 ASP A O 1
ATOM 717 N N . GLY A 1 105 ? 7.117 -14.797 -5.193 1.00 97.38 105 GLY A N 1
ATOM 718 C CA . GLY A 1 105 ? 8.534 -14.486 -5.091 1.00 97.38 105 GLY A CA 1
ATOM 719 C C . GLY A 1 105 ? 9.276 -15.359 -4.087 1.00 97.38 105 GLY A C 1
ATOM 720 O O . GLY A 1 105 ? 10.505 -15.371 -4.121 1.00 97.38 105 GLY A O 1
ATOM 721 N N . GLN A 1 106 ? 8.573 -16.109 -3.230 1.00 95.56 106 GLN A N 1
ATOM 722 C CA . GLN A 1 106 ? 9.149 -16.992 -2.210 1.00 95.56 106 GLN A CA 1
ATOM 723 C C . GLN A 1 106 ? 10.181 -16.271 -1.338 1.00 95.56 106 GLN A C 1
ATOM 725 O O . GLN A 1 106 ? 11.243 -16.808 -1.024 1.00 95.56 106 GLN A O 1
ATOM 730 N N . CYS A 1 107 ? 9.886 -15.018 -0.995 1.00 95.56 107 CYS A N 1
ATOM 731 C CA . CYS A 1 107 ? 10.762 -14.156 -0.217 1.00 95.56 107 CYS A CA 1
ATOM 732 C C . CYS A 1 107 ? 12.132 -13.913 -0.854 1.00 95.56 107 CYS A C 1
ATOM 734 O O . CYS A 1 107 ? 13.134 -13.711 -0.163 1.00 95.56 107 CYS A O 1
ATOM 736 N N . LYS A 1 108 ? 12.186 -13.915 -2.186 1.00 97.88 108 LYS A N 1
ATOM 737 C CA . LYS A 1 108 ? 13.388 -13.531 -2.913 1.00 97.88 108 LYS A CA 1
ATOM 738 C C . LYS A 1 108 ? 13.509 -12.017 -3.045 1.00 97.88 108 LYS A C 1
ATOM 740 O O . LYS A 1 108 ? 12.511 -11.308 -3.190 1.00 97.88 108 LYS A O 1
ATOM 745 N N . ARG A 1 109 ? 14.758 -11.554 -3.039 1.00 98.25 109 ARG A N 1
ATOM 746 C CA . ARG A 1 109 ? 15.168 -10.176 -3.280 1.00 98.25 109 ARG A CA 1
ATOM 747 C C . ARG A 1 109 ? 15.483 -9.951 -4.754 1.00 98.25 109 ARG A C 1
ATOM 749 O O . ARG A 1 109 ? 16.349 -10.618 -5.319 1.00 98.25 109 ARG A O 1
ATOM 756 N N . PHE A 1 110 ? 14.787 -8.991 -5.344 1.00 98.56 110 PHE A N 1
ATOM 757 C CA . PHE A 1 110 ? 14.901 -8.557 -6.729 1.00 98.56 110 PHE A CA 1
ATOM 758 C C . PHE A 1 110 ? 15.506 -7.154 -6.744 1.00 98.56 110 PHE A C 1
ATOM 760 O O . PHE A 1 110 ? 15.039 -6.276 -6.019 1.00 98.56 110 PHE A O 1
ATOM 767 N N . ARG A 1 111 ? 16.540 -6.940 -7.558 1.00 98.56 111 ARG A N 1
ATOM 768 C CA . ARG A 1 111 ? 17.168 -5.623 -7.756 1.00 98.56 111 ARG A CA 1
ATOM 769 C C . ARG A 1 111 ? 17.091 -5.256 -9.223 1.00 98.56 111 ARG A C 1
ATOM 771 O O . ARG A 1 111 ? 17.357 -6.110 -10.066 1.00 98.56 111 ARG A O 1
ATOM 778 N N . ALA A 1 112 ? 16.731 -4.025 -9.543 1.00 98.44 112 ALA A N 1
ATOM 779 C CA . ALA A 1 112 ? 16.731 -3.563 -10.918 1.00 98.44 112 ALA A CA 1
ATOM 780 C C . ALA A 1 112 ? 18.162 -3.522 -11.481 1.00 98.44 112 ALA A C 1
ATOM 782 O O . ALA A 1 112 ? 19.131 -3.263 -10.768 1.00 98.44 112 ALA A O 1
ATOM 783 N N . ASP A 1 113 ? 18.302 -3.800 -12.772 1.00 98.44 113 ASP A N 1
ATOM 784 C CA . ASP A 1 113 ? 19.504 -3.455 -13.526 1.00 98.44 113 ASP A CA 1
ATOM 785 C C . ASP A 1 113 ? 19.481 -1.936 -13.804 1.00 98.44 113 ASP A C 1
ATOM 787 O O . ASP A 1 113 ? 18.563 -1.478 -14.504 1.00 98.44 113 ASP A O 1
ATOM 791 N N . PRO A 1 114 ? 20.436 -1.148 -13.271 1.00 97.38 114 PRO A N 1
ATOM 792 C CA . PRO A 1 114 ? 20.403 0.310 -13.368 1.00 97.38 114 PRO A CA 1
ATOM 793 C C . PRO A 1 114 ? 20.472 0.814 -14.811 1.00 97.38 114 PRO A C 1
ATOM 795 O O . PRO A 1 114 ? 19.837 1.813 -15.138 1.00 97.38 114 PRO A O 1
ATOM 798 N N . ASP A 1 115 ? 21.145 0.081 -15.701 1.00 97.50 115 ASP A N 1
ATOM 799 C CA . ASP A 1 115 ? 21.325 0.488 -17.098 1.00 97.50 115 ASP A CA 1
ATOM 800 C C . ASP A 1 115 ? 20.112 0.140 -17.980 1.00 97.50 115 ASP A C 1
ATOM 802 O O . ASP A 1 115 ? 19.972 0.652 -19.094 1.00 97.50 115 ASP A O 1
ATOM 806 N N . LYS A 1 116 ? 19.232 -0.766 -17.526 1.00 98.00 116 LYS A N 1
ATOM 807 C CA . LYS A 1 116 ? 18.116 -1.289 -18.343 1.00 98.00 116 LYS A CA 1
ATOM 808 C C . LYS A 1 116 ? 16.737 -0.905 -17.839 1.00 98.00 116 LYS A C 1
ATOM 810 O O . LYS A 1 116 ? 15.813 -0.770 -18.658 1.00 98.00 116 LYS A O 1
ATOM 815 N N . LEU A 1 117 ? 16.594 -0.819 -16.520 1.00 97.88 117 LEU A N 1
ATOM 816 C CA . LEU A 1 117 ? 15.348 -0.495 -15.840 1.00 97.88 117 LEU A CA 1
ATOM 817 C C . LEU A 1 117 ? 15.430 0.864 -15.155 1.00 97.88 117 LEU A C 1
ATOM 819 O O . LEU A 1 117 ? 14.508 1.653 -15.316 1.00 97.88 117 LEU A O 1
ATOM 823 N N . GLY A 1 118 ? 16.519 1.149 -14.449 1.00 97.56 118 GLY A N 1
ATOM 824 C CA . GLY A 1 118 ? 16.686 2.413 -13.742 1.00 97.56 118 GLY A CA 1
ATOM 825 C C . GLY A 1 118 ? 17.423 2.254 -12.421 1.00 97.56 118 GLY A C 1
ATOM 826 O O . GLY A 1 118 ? 17.455 1.172 -11.830 1.00 97.56 118 GLY A O 1
ATOM 827 N N . ASP A 1 119 ? 18.032 3.344 -11.974 1.00 96.50 119 ASP A N 1
ATOM 828 C CA . ASP A 1 119 ? 18.875 3.411 -10.783 1.00 96.50 119 ASP A CA 1
ATOM 829 C C . ASP A 1 119 ? 18.101 3.730 -9.493 1.00 96.50 119 ASP A C 1
ATOM 831 O O . ASP A 1 119 ? 18.681 3.702 -8.410 1.00 96.50 119 ASP A O 1
ATOM 835 N N . GLY A 1 120 ? 16.792 3.972 -9.585 1.00 94.88 120 GLY A N 1
ATOM 836 C CA . GLY A 1 120 ? 15.940 4.337 -8.456 1.00 94.88 120 GLY A CA 1
ATOM 837 C C . GLY A 1 120 ? 16.010 5.814 -8.065 1.00 94.88 120 GLY A C 1
ATOM 838 O O . GLY A 1 120 ? 15.455 6.175 -7.037 1.00 94.88 120 GLY A O 1
ATOM 839 N N . SER A 1 121 ? 16.664 6.667 -8.857 1.00 94.56 121 SER A N 1
ATOM 840 C CA . SER A 1 121 ? 16.628 8.122 -8.660 1.00 94.56 121 SER A CA 1
ATOM 841 C C . SER A 1 121 ? 15.259 8.718 -9.029 1.00 94.56 121 SER A C 1
ATOM 843 O O . SER A 1 121 ? 14.359 8.013 -9.477 1.00 94.56 121 SER A O 1
ATOM 845 N N . GLN A 1 122 ? 15.106 10.040 -8.923 1.00 92.19 122 GLN A N 1
ATOM 846 C CA . GLN A 1 122 ? 13.930 10.770 -9.432 1.00 92.19 122 GLN A CA 1
ATOM 847 C C . GLN A 1 122 ? 13.975 11.023 -10.951 1.00 92.19 122 GLN A C 1
ATOM 849 O O . GLN A 1 122 ? 13.263 11.882 -11.469 1.00 92.19 122 GLN A O 1
ATOM 854 N N . ALA A 1 123 ? 14.839 10.320 -11.690 1.00 91.25 123 ALA A N 1
ATOM 855 C CA . ALA A 1 123 ? 14.845 10.400 -13.142 1.00 91.25 123 ALA A CA 1
ATOM 856 C C . ALA A 1 123 ? 13.541 9.830 -13.724 1.00 91.25 123 ALA A C 1
ATOM 858 O O . ALA A 1 123 ? 13.176 8.679 -13.476 1.00 91.25 123 ALA A O 1
ATOM 859 N N . GLU A 1 124 ? 12.881 10.635 -14.550 1.00 86.75 124 GLU A N 1
ATOM 860 C CA . GLU A 1 124 ? 11.660 10.265 -15.264 1.00 86.75 124 GLU A CA 1
ATOM 861 C C . GLU A 1 124 ? 11.905 9.137 -16.282 1.00 86.75 124 GLU A C 1
ATOM 863 O O . GLU A 1 124 ? 12.923 9.105 -16.979 1.00 86.75 124 GLU A O 1
ATOM 868 N N . GLY A 1 125 ? 10.924 8.241 -16.440 1.00 89.50 125 GLY A N 1
ATOM 869 C CA . GLY A 1 125 ? 10.919 7.226 -17.503 1.00 89.50 125 GLY A CA 1
ATOM 870 C C . GLY A 1 125 ? 11.677 5.931 -17.194 1.00 89.50 125 GLY A C 1
ATOM 871 O O . GLY A 1 125 ? 11.901 5.126 -18.105 1.00 89.50 125 GLY A O 1
ATOM 872 N N . GLN A 1 126 ? 12.042 5.705 -15.932 1.00 96.62 126 GLN A N 1
ATOM 873 C CA . GLN A 1 126 ? 12.491 4.394 -15.467 1.00 96.62 126 GLN A CA 1
ATOM 874 C C . GLN A 1 126 ? 11.403 3.331 -15.694 1.00 96.62 126 GLN A C 1
ATOM 876 O O . GLN A 1 126 ? 10.215 3.619 -15.832 1.00 96.62 126 GLN A O 1
ATOM 881 N N . LYS A 1 127 ? 11.819 2.071 -15.809 1.00 98.12 127 LYS A N 1
ATOM 882 C CA . LYS A 1 127 ? 10.917 0.933 -15.994 1.00 98.12 127 LYS A CA 1
ATOM 883 C C . LYS A 1 127 ? 10.660 0.254 -14.654 1.00 98.12 127 LYS A C 1
ATOM 885 O O . LYS A 1 127 ? 11.576 0.149 -13.836 1.00 98.12 127 LYS A O 1
ATOM 890 N N . PRO A 1 128 ? 9.462 -0.311 -14.460 1.00 98.50 128 PRO A N 1
ATOM 891 C CA . PRO A 1 128 ? 9.171 -1.063 -13.256 1.00 98.50 128 PRO A CA 1
ATOM 892 C C . PRO A 1 128 ? 9.936 -2.390 -13.240 1.00 98.50 128 PRO A C 1
ATOM 894 O O . PRO A 1 128 ? 10.191 -3.008 -14.283 1.00 98.50 128 PRO A O 1
ATOM 897 N N . VAL A 1 129 ? 10.223 -2.880 -12.037 1.00 98.75 129 VAL A N 1
ATOM 898 C CA . VAL A 1 129 ? 10.707 -4.247 -11.812 1.00 98.75 129 VAL A CA 1
ATOM 899 C C . VAL A 1 129 ? 9.595 -5.247 -12.126 1.00 98.75 129 VAL A C 1
ATOM 901 O O . VAL A 1 129 ? 9.846 -6.249 -12.799 1.00 98.75 129 VAL A O 1
ATOM 904 N N . PHE A 1 130 ? 8.357 -4.944 -11.715 1.00 98.88 130 PHE A N 1
ATOM 905 C CA . PHE A 1 130 ? 7.184 -5.778 -11.978 1.00 98.88 130 PHE A CA 1
ATOM 906 C C . PHE A 1 130 ? 6.055 -5.010 -12.664 1.00 98.88 130 PHE A C 1
ATOM 908 O O . PHE A 1 130 ? 5.705 -3.906 -12.262 1.00 98.88 130 PHE A O 1
ATOM 915 N N . ILE A 1 131 ? 5.403 -5.648 -13.635 1.00 98.88 131 ILE A N 1
ATOM 916 C CA . ILE A 1 131 ? 4.051 -5.285 -14.074 1.00 98.88 131 ILE A CA 1
ATOM 917 C C . ILE A 1 131 ? 3.100 -6.386 -13.619 1.00 98.88 131 ILE A C 1
ATOM 919 O O . ILE A 1 131 ? 3.308 -7.552 -13.953 1.00 98.88 131 ILE A O 1
ATOM 923 N N . VAL A 1 132 ? 2.034 -6.018 -12.913 1.00 98.88 132 VAL A N 1
ATOM 924 C CA . VAL A 1 132 ? 0.942 -6.929 -12.553 1.00 98.88 132 VAL A CA 1
ATOM 925 C C . VAL A 1 132 ? -0.280 -6.568 -13.386 1.00 98.88 132 VAL A C 1
ATOM 927 O O . VAL A 1 132 ? -0.872 -5.500 -13.217 1.00 98.88 132 VAL A O 1
ATOM 930 N N . GLU A 1 133 ? -0.615 -7.438 -14.337 1.00 98.81 133 GLU A N 1
ATOM 931 C CA . GLU A 1 133 ? -1.793 -7.294 -15.192 1.00 98.81 133 GLU A CA 1
ATOM 932 C C . GLU A 1 133 ? -3.085 -7.598 -14.416 1.00 98.81 133 GLU A C 1
ATOM 934 O O . GLU A 1 133 ? -3.063 -8.174 -13.328 1.00 98.81 133 GLU A O 1
ATOM 939 N N . ASN A 1 134 ? -4.228 -7.219 -14.991 1.00 98.69 134 ASN A N 1
ATOM 940 C CA . ASN A 1 134 ? -5.539 -7.327 -14.353 1.00 98.69 134 ASN A CA 1
ATOM 941 C C . ASN A 1 134 ? -5.816 -8.753 -13.849 1.00 98.69 134 ASN A C 1
ATOM 943 O O . ASN A 1 134 ? -5.458 -9.728 -14.493 1.00 98.69 134 ASN A O 1
ATOM 947 N N . GLY A 1 135 ? -6.436 -8.892 -12.685 1.00 98.19 135 GLY A N 1
ATOM 948 C CA . GLY A 1 135 ? -6.631 -10.163 -11.985 1.00 98.19 135 GLY A CA 1
ATOM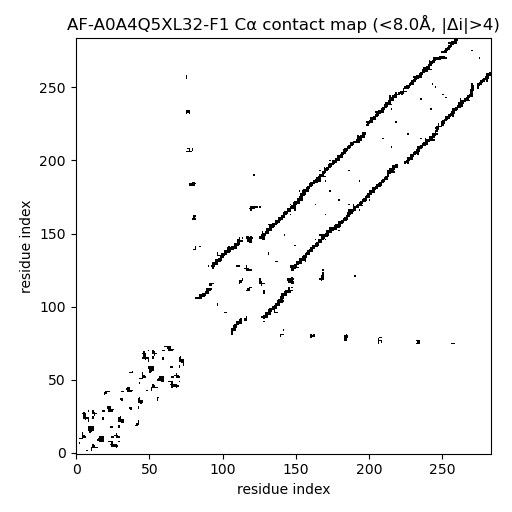 949 C C . GLY A 1 135 ? -5.353 -10.794 -11.416 1.00 98.19 135 GLY A C 1
ATOM 950 O O . GLY A 1 135 ? -5.446 -11.816 -10.743 1.00 98.19 135 GLY A O 1
ATOM 951 N N . GLY A 1 136 ? -4.173 -10.231 -11.687 1.00 98.69 136 GLY A N 1
ATOM 952 C CA . GLY A 1 136 ? -2.895 -10.775 -11.250 1.00 98.69 136 GLY A CA 1
ATOM 953 C C . GLY A 1 136 ? -2.662 -10.628 -9.746 1.00 98.69 136 GLY A C 1
ATOM 954 O O . GLY A 1 136 ? -3.142 -9.685 -9.102 1.00 98.69 136 GLY A O 1
ATOM 955 N N . LYS A 1 137 ? -1.882 -11.562 -9.196 1.00 98.75 137 LYS A N 1
ATOM 956 C CA . LYS A 1 137 ? -1.448 -11.562 -7.800 1.00 98.75 137 LYS A CA 1
ATOM 957 C C . LYS A 1 137 ? 0.075 -11.635 -7.705 1.00 98.75 137 LYS A C 1
ATOM 959 O O . LYS A 1 137 ? 0.685 -12.511 -8.310 1.00 98.75 137 LYS A O 1
ATOM 964 N N . LEU A 1 138 ? 0.689 -10.748 -6.932 1.00 98.81 138 LEU A N 1
ATOM 965 C CA . LEU A 1 138 ? 2.117 -10.803 -6.611 1.00 98.81 138 LEU A CA 1
ATOM 966 C C . LEU A 1 138 ? 2.268 -10.990 -5.108 1.00 98.81 138 LEU A C 1
ATOM 968 O O . LEU A 1 138 ? 1.687 -10.218 -4.346 1.00 98.81 138 LEU A O 1
ATOM 972 N N . ILE A 1 139 ? 3.016 -12.006 -4.685 1.00 98.19 139 ILE A N 1
ATOM 973 C CA . ILE A 1 139 ? 3.173 -12.326 -3.265 1.00 98.19 139 ILE A CA 1
ATOM 974 C C . ILE A 1 139 ? 4.630 -12.598 -2.889 1.00 98.19 139 ILE A C 1
ATOM 976 O O . ILE A 1 139 ? 5.389 -13.117 -3.707 1.00 98.19 139 ILE A O 1
ATOM 980 N N . ASN A 1 140 ? 5.003 -12.282 -1.646 1.00 96.69 140 ASN A N 1
ATOM 981 C CA . ASN A 1 140 ? 6.297 -12.622 -1.036 1.00 96.69 140 ASN A CA 1
ATOM 982 C C . ASN A 1 140 ? 7.507 -12.134 -1.851 1.00 96.69 140 ASN A C 1
ATOM 984 O O . ASN A 1 140 ? 8.415 -12.907 -2.169 1.00 96.69 140 ASN A O 1
ATOM 988 N N . VAL A 1 141 ? 7.514 -10.855 -2.220 1.00 98.25 141 VAL A N 1
ATOM 989 C CA . VAL A 1 141 ? 8.592 -10.235 -3.004 1.00 98.25 141 VAL A CA 1
ATOM 990 C C . VAL A 1 141 ? 9.295 -9.178 -2.172 1.00 98.25 141 VAL A C 1
ATOM 992 O O . VAL A 1 141 ? 8.651 -8.342 -1.541 1.00 98.25 141 VAL A O 1
ATOM 995 N N . VAL A 1 142 ? 10.625 -9.178 -2.229 1.00 98.31 142 VAL A N 1
ATOM 996 C CA . VAL A 1 142 ? 11.459 -8.109 -1.681 1.00 98.31 142 VAL A CA 1
ATOM 997 C C . VAL A 1 142 ? 12.103 -7.355 -2.846 1.00 98.31 142 VAL A C 1
ATOM 999 O O . VAL A 1 142 ? 12.821 -7.948 -3.644 1.00 98.31 142 VAL A O 1
ATOM 1002 N N . LEU A 1 143 ? 11.862 -6.055 -2.964 1.00 98.38 143 LEU A N 1
ATOM 1003 C CA . LEU A 1 143 ? 12.569 -5.157 -3.870 1.00 98.38 143 LEU A CA 1
ATOM 1004 C C . LEU A 1 143 ? 13.709 -4.484 -3.102 1.00 98.38 143 LEU A C 1
ATOM 1006 O O . LEU A 1 143 ? 13.476 -3.755 -2.138 1.00 98.38 143 LEU A O 1
ATOM 1010 N N . GLY A 1 144 ? 14.941 -4.766 -3.519 1.00 97.69 144 GLY A N 1
ATOM 1011 C CA . GLY A 1 144 ? 16.145 -4.120 -2.999 1.00 97.69 144 GLY A CA 1
ATOM 1012 C C . GLY A 1 144 ? 16.645 -3.026 -3.939 1.00 97.69 144 GLY A C 1
ATOM 1013 O O . GLY A 1 144 ? 16.318 -3.029 -5.122 1.00 97.69 144 GLY A O 1
ATOM 1014 N N . ALA A 1 145 ? 17.498 -2.132 -3.434 1.00 96.75 145 ALA A N 1
ATOM 1015 C CA . ALA A 1 145 ? 18.097 -1.073 -4.245 1.00 96.75 145 ALA A CA 1
ATOM 1016 C C . ALA A 1 145 ? 19.003 -1.624 -5.379 1.00 96.75 145 ALA A C 1
ATOM 1018 O O . ALA A 1 145 ? 19.782 -2.556 -5.130 1.00 96.75 145 ALA A O 1
ATOM 1019 N N . PRO A 1 146 ? 18.970 -1.039 -6.589 1.00 97.62 146 PRO A N 1
ATOM 1020 C CA . PRO A 1 146 ? 17.991 -0.044 -7.021 1.00 97.62 146 PRO A CA 1
ATOM 1021 C C . PRO A 1 146 ? 16.630 -0.698 -7.299 1.00 97.62 146 PRO A C 1
ATOM 1023 O O . PRO A 1 146 ? 16.565 -1.799 -7.847 1.00 97.62 146 PRO A O 1
ATOM 1026 N N . ALA A 1 147 ? 15.540 -0.020 -6.937 1.00 97.25 147 ALA A N 1
ATOM 1027 C CA . ALA A 1 147 ? 14.178 -0.505 -7.183 1.00 97.25 147 ALA A CA 1
ATOM 1028 C C . ALA A 1 147 ? 13.532 0.095 -8.449 1.00 97.25 147 ALA A C 1
ATOM 1030 O O . ALA A 1 147 ? 12.388 -0.242 -8.745 1.00 97.25 147 ALA A O 1
ATOM 1031 N N . ALA A 1 148 ? 14.262 0.929 -9.207 1.00 97.94 148 ALA A N 1
ATOM 1032 C CA . ALA A 1 148 ? 13.792 1.620 -10.414 1.00 97.94 148 ALA A CA 1
ATOM 1033 C C . ALA A 1 148 ? 12.409 2.283 -10.214 1.00 97.94 148 ALA A C 1
ATOM 1035 O O . ALA A 1 148 ? 12.206 2.958 -9.213 1.00 97.94 148 ALA A O 1
ATOM 1036 N N . ASP A 1 149 ? 11.448 2.062 -11.117 1.00 97.88 149 ASP A N 1
ATOM 1037 C CA . ASP A 1 149 ? 10.045 2.517 -10.993 1.00 97.88 149 ASP A CA 1
ATOM 1038 C C . ASP A 1 149 ? 9.151 1.409 -10.371 1.00 97.88 149 ASP A C 1
ATOM 1040 O O . ASP A 1 149 ? 8.035 1.112 -10.804 1.00 97.88 149 ASP A O 1
ATOM 1044 N N . GLY A 1 150 ? 9.714 0.666 -9.412 1.00 98.31 150 GLY A N 1
ATOM 1045 C CA . GLY A 1 150 ? 9.004 -0.248 -8.520 1.00 98.31 150 GLY A CA 1
ATOM 1046 C C . GLY A 1 150 ? 8.060 -1.242 -9.208 1.00 98.31 150 GLY A C 1
ATOM 1047 O O . GLY A 1 150 ? 8.479 -2.103 -9.993 1.00 98.31 150 GLY A O 1
ATOM 1048 N N . ILE A 1 151 ? 6.773 -1.175 -8.852 1.00 98.88 151 ILE A N 1
ATOM 1049 C CA . ILE A 1 151 ? 5.713 -2.056 -9.361 1.00 98.88 151 ILE A CA 1
ATOM 1050 C C . ILE A 1 151 ? 4.637 -1.252 -10.083 1.00 98.88 151 ILE A C 1
ATOM 1052 O O . ILE A 1 151 ? 4.013 -0.364 -9.512 1.00 98.88 151 ILE A O 1
ATOM 1056 N N . HIS A 1 152 ? 4.303 -1.639 -11.311 1.00 98.88 152 HIS A N 1
ATOM 1057 C CA . HIS A 1 152 ? 3.148 -1.098 -12.027 1.00 98.88 152 HIS A CA 1
ATOM 1058 C C . HIS A 1 152 ? 1.969 -2.056 -11.953 1.00 98.88 152 HIS A C 1
ATOM 1060 O O . HIS A 1 152 ? 2.068 -3.223 -12.331 1.00 98.88 152 HIS A O 1
ATOM 1066 N N . THR A 1 153 ? 0.819 -1.549 -11.522 1.00 98.81 153 THR A N 1
ATOM 1067 C CA . THR A 1 153 ? -0.432 -2.312 -11.502 1.00 98.81 153 THR A CA 1
ATOM 1068 C C . THR A 1 153 ? -1.342 -1.865 -12.638 1.00 98.81 153 THR A C 1
ATOM 1070 O O . THR A 1 153 ? -1.433 -0.675 -12.960 1.00 98.81 153 THR A O 1
ATOM 1073 N N . LYS A 1 154 ? -1.998 -2.830 -13.283 1.00 98.62 154 LYS A N 1
ATOM 1074 C CA . LYS A 1 154 ? -2.890 -2.592 -14.417 1.00 98.62 154 LYS A CA 1
ATOM 1075 C C . LYS A 1 154 ? -4.232 -3.259 -14.165 1.00 98.62 154 LYS A C 1
ATOM 1077 O O . LYS A 1 154 ? -4.337 -4.477 -14.249 1.00 98.62 154 LYS A O 1
ATOM 1082 N N . GLY A 1 155 ? -5.262 -2.474 -13.870 1.00 98.12 155 GLY A N 1
ATOM 1083 C CA . GLY A 1 155 ? -6.580 -3.006 -13.557 1.00 98.12 155 GLY A CA 1
ATOM 1084 C C . GLY A 1 155 ? -6.700 -3.406 -12.092 1.00 98.12 155 GLY A C 1
ATOM 1085 O O . GLY A 1 155 ? -6.148 -2.756 -11.206 1.00 98.12 155 GLY A O 1
ATOM 1086 N N . SER A 1 156 ? -7.468 -4.457 -11.820 1.00 98.81 156 SER A N 1
ATOM 1087 C CA . SER A 1 156 ? -7.662 -4.948 -10.457 1.00 98.81 156 SER A CA 1
ATOM 1088 C C . SER A 1 156 ? -6.595 -5.973 -10.104 1.00 98.81 156 SER A C 1
ATOM 1090 O O . SER A 1 156 ? -6.496 -6.981 -10.791 1.00 98.81 156 SER A O 1
ATOM 1092 N N . VAL A 1 157 ? -5.808 -5.751 -9.056 1.00 98.88 157 VAL A N 1
ATOM 1093 C CA . VAL A 1 157 ? -4.686 -6.633 -8.691 1.00 98.88 157 VAL A CA 1
ATOM 1094 C C . VAL A 1 157 ? -4.615 -6.846 -7.186 1.00 98.88 157 VAL A C 1
ATOM 1096 O O . VAL A 1 157 ? -5.142 -6.051 -6.406 1.00 98.88 157 VAL A O 1
ATOM 1099 N N . THR A 1 158 ? -3.932 -7.911 -6.771 1.00 98.75 158 THR A N 1
ATOM 1100 C CA . THR A 1 158 ? -3.637 -8.168 -5.357 1.00 98.75 158 THR A CA 1
ATOM 1101 C C . THR A 1 158 ? -2.134 -8.294 -5.132 1.00 98.75 158 THR A C 1
ATOM 1103 O O . THR A 1 158 ? -1.447 -9.050 -5.810 1.00 98.75 158 THR A O 1
ATOM 1106 N N . LEU A 1 159 ? -1.630 -7.564 -4.150 1.00 98.75 159 LEU A N 1
ATOM 1107 C CA . LEU A 1 159 ? -0.259 -7.599 -3.678 1.00 98.75 159 LEU A CA 1
ATOM 1108 C C . LEU A 1 159 ? -0.274 -8.069 -2.224 1.00 98.75 159 LEU A C 1
ATOM 1110 O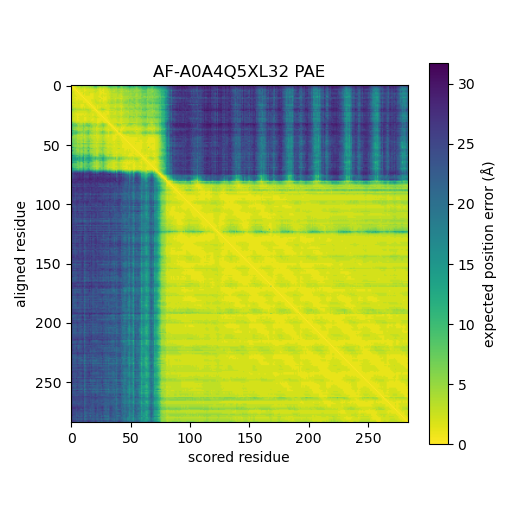 O . LEU A 1 159 ? -1.053 -7.561 -1.415 1.00 98.75 159 LEU A O 1
ATOM 1114 N N . GLU A 1 160 ? 0.564 -9.041 -1.887 1.00 97.38 160 GLU A N 1
ATOM 1115 C CA . GLU A 1 160 ? 0.635 -9.576 -0.528 1.00 97.38 160 GLU A CA 1
ATOM 1116 C C . GLU A 1 160 ? 2.082 -9.713 -0.076 1.00 97.38 160 GLU A C 1
ATOM 1118 O O . GLU A 1 160 ? 2.899 -10.296 -0.784 1.00 97.38 160 GLU A O 1
ATOM 1123 N N . ASN A 1 161 ? 2.398 -9.208 1.116 1.00 95.88 161 ASN A N 1
ATOM 1124 C CA . ASN A 1 161 ? 3.730 -9.356 1.698 1.00 95.88 161 ASN A CA 1
ATOM 1125 C C . ASN A 1 161 ? 4.847 -8.862 0.749 1.00 95.88 161 ASN A C 1
ATOM 1127 O O . ASN A 1 161 ? 5.753 -9.612 0.373 1.00 95.88 161 ASN A O 1
ATOM 1131 N N . ILE A 1 162 ? 4.735 -7.602 0.314 1.00 98.06 162 ILE A N 1
ATOM 1132 C CA . ILE A 1 162 ? 5.723 -6.961 -0.562 1.00 98.06 162 ILE A CA 1
ATOM 1133 C C . ILE A 1 162 ? 6.568 -5.985 0.251 1.00 98.06 162 ILE A C 1
ATOM 1135 O O . ILE A 1 162 ? 6.036 -5.107 0.931 1.00 98.06 162 ILE A O 1
ATOM 1139 N N . THR A 1 163 ? 7.886 -6.132 0.178 1.00 97.50 163 THR A N 1
ATOM 1140 C CA . THR A 1 163 ? 8.837 -5.269 0.882 1.00 97.50 163 THR A CA 1
ATOM 1141 C C . THR A 1 163 ? 9.658 -4.464 -0.113 1.00 97.50 163 THR A C 1
ATOM 1143 O O . THR A 1 163 ? 10.360 -5.049 -0.924 1.00 97.50 163 THR A O 1
ATOM 1146 N N . TRP A 1 164 ? 9.641 -3.140 -0.004 1.00 98.19 164 TRP A N 1
ATOM 1147 C CA . TRP A 1 164 ? 10.601 -2.242 -0.643 1.00 98.19 164 TRP A CA 1
ATOM 1148 C C . TRP A 1 164 ? 11.625 -1.809 0.403 1.00 98.19 164 TRP A C 1
ATOM 1150 O O . TRP A 1 164 ? 11.314 -1.057 1.328 1.00 98.19 164 TRP A O 1
ATOM 1160 N N . GLU A 1 165 ? 12.844 -2.333 0.292 1.00 96.81 165 GLU A N 1
ATOM 1161 C CA . GLU A 1 165 ? 13.933 -2.011 1.222 1.00 96.81 165 GLU A CA 1
ATOM 1162 C C . GLU A 1 165 ? 14.483 -0.601 1.005 1.00 96.81 165 GLU A C 1
ATOM 1164 O O . GLU A 1 165 ? 15.007 -0.005 1.944 1.00 96.81 165 GLU A O 1
ATOM 1169 N N . ASP A 1 166 ? 14.372 -0.108 -0.222 1.00 97.44 166 ASP A N 1
ATOM 1170 C CA . ASP A 1 166 ? 14.703 1.245 -0.641 1.00 97.44 166 ASP A CA 1
ATOM 1171 C C . ASP A 1 166 ? 13.782 1.574 -1.815 1.00 97.44 166 ASP A C 1
ATOM 1173 O O . ASP A 1 166 ? 13.739 0.819 -2.795 1.00 97.44 166 ASP A O 1
ATOM 1177 N N . ILE A 1 167 ? 12.961 2.608 -1.671 1.00 98.25 167 ILE A N 1
ATOM 1178 C CA . ILE A 1 167 ? 12.030 3.013 -2.722 1.00 98.25 167 ILE A CA 1
ATOM 1179 C C . ILE A 1 167 ? 12.848 3.674 -3.834 1.00 98.25 167 ILE A C 1
ATOM 1181 O O . ILE A 1 167 ? 13.780 4.419 -3.561 1.00 98.25 167 ILE A O 1
ATOM 1185 N N . GLY A 1 168 ? 12.525 3.355 -5.088 1.00 96.12 168 GLY A N 1
ATOM 1186 C CA . GLY A 1 168 ? 13.147 4.009 -6.235 1.00 96.12 168 GLY A CA 1
ATOM 1187 C C . GLY A 1 168 ? 12.455 5.332 -6.561 1.00 96.12 168 GLY A C 1
ATOM 1188 O O . GLY A 1 168 ? 12.220 6.155 -5.679 1.00 96.12 168 GLY A O 1
ATOM 1189 N N . GLU A 1 169 ? 12.067 5.516 -7.824 1.00 95.44 169 GLU A N 1
ATOM 1190 C CA . GLU A 1 169 ? 11.284 6.690 -8.233 1.00 95.44 169 GLU A CA 1
ATOM 1191 C C . GLU A 1 169 ? 9.925 6.718 -7.515 1.00 95.44 169 GLU A C 1
ATOM 1193 O O . GLU A 1 169 ? 9.578 7.728 -6.897 1.00 95.44 169 GLU A O 1
ATOM 1198 N N . ASP A 1 170 ? 9.252 5.559 -7.531 1.00 93.38 170 ASP A N 1
ATOM 1199 C CA . ASP A 1 170 ? 8.028 5.197 -6.814 1.00 93.38 170 ASP A CA 1
ATOM 1200 C C . ASP A 1 170 ? 8.136 3.756 -6.286 1.00 93.38 170 ASP A C 1
ATOM 1202 O O . ASP A 1 170 ? 8.833 2.911 -6.859 1.00 93.38 170 ASP A O 1
ATOM 1206 N N . ALA A 1 171 ? 7.403 3.410 -5.220 1.00 98.19 171 ALA A N 1
ATOM 1207 C CA . ALA A 1 171 ? 7.305 2.008 -4.796 1.00 98.19 171 ALA A CA 1
ATOM 1208 C C . ALA A 1 171 ? 6.313 1.247 -5.690 1.00 98.19 171 ALA A C 1
ATOM 1210 O O . ALA A 1 171 ? 6.607 0.159 -6.198 1.00 98.19 171 ALA A O 1
ATOM 1211 N N . MET A 1 172 ? 5.125 1.821 -5.898 1.00 98.62 172 MET A N 1
ATOM 1212 C CA . MET A 1 172 ? 4.116 1.258 -6.791 1.00 98.62 172 MET A CA 1
ATOM 1213 C C . MET A 1 172 ? 3.249 2.339 -7.436 1.00 98.62 172 MET A C 1
ATOM 1215 O O . MET A 1 172 ? 2.741 3.236 -6.762 1.00 98.62 172 MET A O 1
ATOM 1219 N N . THR A 1 173 ? 2.960 2.136 -8.720 1.00 98.75 173 THR A N 1
ATOM 1220 C CA . THR A 1 173 ? 2.129 3.020 -9.533 1.00 98.75 173 THR A CA 1
ATOM 1221 C C . THR A 1 173 ? 0.908 2.287 -10.097 1.00 98.75 173 THR A C 1
ATOM 1223 O O . THR A 1 173 ? 1.025 1.275 -10.792 1.00 98.75 173 THR A O 1
ATOM 1226 N N . ILE A 1 174 ? -0.297 2.808 -9.842 1.00 98.81 174 ILE A N 1
ATOM 1227 C CA . ILE A 1 174 ? -1.553 2.326 -10.443 1.00 98.81 174 ILE A CA 1
ATOM 1228 C C . ILE A 1 174 ? -1.727 2.966 -11.819 1.00 98.81 174 ILE A C 1
ATOM 1230 O O . ILE A 1 174 ? -2.058 4.148 -11.916 1.00 98.81 174 ILE A O 1
ATOM 1234 N N . LYS A 1 175 ? -1.483 2.197 -12.887 1.00 98.50 175 LYS A N 1
ATOM 1235 C CA . LYS A 1 175 ? -1.444 2.699 -14.273 1.00 98.50 175 LYS A CA 1
ATOM 1236 C C . LYS A 1 175 ? -2.785 2.608 -14.997 1.00 98.50 175 LYS A C 1
ATOM 1238 O O . LYS A 1 175 ? -3.033 3.408 -15.891 1.00 98.50 175 LYS A O 1
ATOM 1243 N N . GLU A 1 176 ? -3.635 1.648 -14.641 1.00 98.56 176 GLU A N 1
ATOM 1244 C CA . GLU A 1 176 ? -4.930 1.420 -15.297 1.00 98.56 176 GLU A CA 1
ATOM 1245 C C . GLU A 1 176 ? -6.033 1.217 -14.259 1.00 98.56 176 GLU A C 1
ATOM 1247 O O . GLU A 1 176 ? -5.777 0.746 -13.151 1.00 98.56 176 GLU A O 1
ATOM 1252 N N . SER A 1 177 ? -7.265 1.582 -14.616 1.00 98.75 177 SER A N 1
ATOM 1253 C CA . SER A 1 177 ? -8.374 1.635 -13.668 1.00 98.75 177 SER A CA 1
ATOM 1254 C C . SER A 1 177 ? -8.782 0.277 -13.111 1.00 98.75 177 SER A C 1
ATOM 1256 O O . SER A 1 177 ? -9.019 -0.663 -13.865 1.00 98.75 177 SER A O 1
ATOM 1258 N N . GLY A 1 178 ? -8.958 0.193 -11.793 1.00 98.38 178 GLY A N 1
ATOM 1259 C CA . GLY A 1 178 ? -9.384 -1.035 -11.126 1.00 98.38 178 GLY A CA 1
ATOM 1260 C C . GLY A 1 178 ? -9.305 -0.969 -9.604 1.00 98.38 178 GLY A C 1
ATOM 1261 O O . GLY A 1 178 ? -9.191 0.106 -9.012 1.00 98.38 178 GLY A O 1
ATOM 1262 N N . THR A 1 179 ? -9.407 -2.134 -8.964 1.00 98.81 179 THR A N 1
ATOM 1263 C CA . THR A 1 179 ? -9.229 -2.272 -7.513 1.00 98.81 179 THR A CA 1
ATOM 1264 C C . THR A 1 179 ? -7.870 -2.875 -7.196 1.00 98.81 179 THR A C 1
ATOM 1266 O O . THR A 1 179 ? -7.619 -4.033 -7.517 1.00 98.81 179 THR A O 1
ATOM 1269 N N . VAL A 1 180 ? -7.014 -2.115 -6.525 1.00 98.94 180 VAL A N 1
ATOM 1270 C CA . VAL A 1 180 ? -5.703 -2.581 -6.067 1.00 98.94 180 VAL A CA 1
ATOM 1271 C C . VAL A 1 180 ? -5.796 -2.888 -4.581 1.00 98.94 180 VAL A C 1
ATOM 1273 O O . VAL A 1 180 ? -6.209 -2.035 -3.795 1.00 98.94 180 VAL A O 1
ATOM 1276 N N . ILE A 1 181 ? -5.438 -4.110 -4.200 1.00 98.81 181 ILE A N 1
ATOM 1277 C CA . ILE A 1 181 ? -5.374 -4.554 -2.806 1.00 98.81 181 ILE A CA 1
ATOM 1278 C C . ILE A 1 181 ? -3.909 -4.805 -2.467 1.00 98.81 181 ILE A C 1
ATOM 1280 O O . ILE A 1 181 ? -3.269 -5.602 -3.143 1.00 98.81 181 ILE A O 1
ATOM 1284 N N . LEU A 1 182 ? -3.390 -4.157 -1.429 1.00 98.62 182 LEU A N 1
ATOM 1285 C CA . LEU A 1 182 ? -2.064 -4.398 -0.868 1.00 98.62 182 LEU A CA 1
ATOM 1286 C C . LEU A 1 182 ? -2.211 -4.787 0.604 1.00 98.62 182 LEU A C 1
ATOM 1288 O O . LEU A 1 182 ? -2.665 -3.987 1.416 1.00 98.62 182 LEU A O 1
ATOM 1292 N N . ASN A 1 183 ? -1.847 -6.018 0.946 1.00 97.06 183 ASN A N 1
ATOM 1293 C CA . ASN A 1 183 ? -1.945 -6.523 2.311 1.00 97.06 183 ASN A CA 1
ATOM 1294 C C . ASN A 1 183 ? -0.595 -7.040 2.812 1.00 97.06 183 ASN A C 1
ATOM 1296 O O . ASN A 1 183 ? -0.019 -7.944 2.209 1.00 97.06 183 ASN A O 1
ATOM 1300 N N . GLY A 1 184 ? -0.115 -6.537 3.946 1.00 94.56 184 GLY A N 1
ATOM 1301 C CA . GLY A 1 184 ? 1.187 -6.951 4.462 1.00 94.56 184 GLY A CA 1
ATOM 1302 C C . GLY A 1 184 ? 2.350 -6.269 3.742 1.00 94.56 184 GLY A C 1
ATOM 1303 O O . GLY A 1 184 ? 2.219 -5.776 2.620 1.00 94.56 184 GLY A O 1
ATOM 1304 N N . GLY A 1 185 ? 3.521 -6.315 4.368 1.00 96.12 185 GLY A N 1
ATOM 1305 C CA . GLY A 1 185 ? 4.760 -5.809 3.786 1.00 96.12 185 GLY A CA 1
ATOM 1306 C C . GLY A 1 185 ? 5.167 -4.433 4.304 1.00 96.12 185 GLY A C 1
ATOM 1307 O O . GLY A 1 185 ? 4.675 -3.951 5.331 1.00 96.12 185 GLY A O 1
ATOM 1308 N N . SER A 1 186 ? 6.135 -3.829 3.623 1.00 97.06 186 SER A N 1
ATOM 1309 C CA . SER A 1 186 ? 6.706 -2.554 4.045 1.00 97.06 186 SER A CA 1
ATOM 1310 C C . SER A 1 186 ? 7.361 -1.780 2.909 1.00 97.06 186 SER A C 1
ATOM 1312 O O . SER A 1 186 ? 7.777 -2.364 1.917 1.00 97.06 186 SER A O 1
ATOM 1314 N N . ALA A 1 187 ? 7.497 -0.467 3.062 1.00 97.88 187 ALA A N 1
ATOM 1315 C CA . ALA A 1 187 ? 8.289 0.370 2.167 1.00 97.88 187 ALA A CA 1
ATOM 1316 C C . ALA A 1 187 ? 9.026 1.451 2.961 1.00 97.88 187 ALA A C 1
ATOM 1318 O O . ALA A 1 187 ? 8.482 1.979 3.935 1.00 97.88 187 ALA A O 1
ATOM 1319 N N . LYS A 1 188 ? 10.260 1.776 2.568 1.00 97.00 188 LYS A N 1
ATOM 1320 C CA . LYS A 1 188 ? 11.019 2.849 3.215 1.00 97.00 188 LYS A CA 1
ATOM 1321 C C . LYS A 1 188 ? 11.946 3.602 2.272 1.00 97.00 188 LYS A C 1
ATOM 1323 O O . LYS A 1 188 ? 12.352 3.044 1.261 1.00 97.00 188 LYS A O 1
ATOM 1328 N N . ASN A 1 189 ? 12.342 4.807 2.683 1.00 97.31 189 ASN A N 1
ATOM 1329 C CA . ASN A 1 189 ? 13.312 5.659 1.986 1.00 97.31 189 ASN A CA 1
ATOM 1330 C C . ASN A 1 189 ? 12.843 6.108 0.588 1.00 97.31 189 ASN A C 1
ATOM 1332 O O . ASN A 1 189 ? 13.565 5.948 -0.384 1.00 97.31 189 ASN A O 1
ATOM 1336 N N . GLY A 1 190 ? 11.638 6.663 0.472 1.00 95.19 190 GLY A N 1
ATOM 1337 C CA . GLY A 1 190 ? 11.215 7.337 -0.762 1.00 95.19 190 GLY A CA 1
ATOM 1338 C C . GLY A 1 190 ? 11.709 8.778 -0.796 1.00 95.19 190 GLY A C 1
ATOM 1339 O O . GLY A 1 190 ? 11.696 9.445 0.233 1.00 95.19 190 GLY A O 1
ATOM 1340 N N . GLU A 1 191 ? 12.117 9.282 -1.960 1.00 93.94 191 GLU A N 1
ATOM 1341 C CA . GLU A 1 191 ? 12.446 10.710 -2.092 1.00 93.94 191 GLU A CA 1
ATOM 1342 C C . GLU A 1 191 ? 11.189 11.590 -2.193 1.00 93.94 191 GLU A C 1
ATOM 1344 O O . GLU A 1 191 ? 11.171 12.684 -1.639 1.00 93.94 191 GLU A O 1
ATOM 1349 N N . ASP A 1 192 ? 10.120 11.114 -2.845 1.00 93.12 192 ASP A N 1
ATOM 1350 C CA . ASP A 1 192 ? 8.846 11.846 -2.943 1.00 93.12 192 ASP A CA 1
ATOM 1351 C C . ASP A 1 192 ? 7.647 10.985 -2.540 1.00 93.12 192 ASP A C 1
ATOM 1353 O O . ASP A 1 192 ? 7.113 11.169 -1.455 1.00 93.12 192 ASP A O 1
ATOM 1357 N N . LYS A 1 193 ? 7.196 10.024 -3.348 1.00 94.31 193 LYS A N 1
ATOM 1358 C CA . LYS A 1 193 ? 5.947 9.297 -3.081 1.00 94.31 193 LYS A CA 1
ATOM 1359 C C . LYS A 1 193 ? 6.183 7.793 -2.953 1.00 94.31 193 LYS A C 1
ATOM 1361 O O . LYS A 1 193 ? 6.973 7.203 -3.679 1.00 94.31 193 LYS A O 1
ATOM 1366 N N . VAL A 1 194 ? 5.490 7.158 -2.006 1.00 98.38 194 VAL A N 1
ATOM 1367 C CA . VAL A 1 194 ? 5.486 5.689 -1.895 1.00 98.38 194 VAL A CA 1
ATOM 1368 C C . VAL A 1 194 ? 4.563 5.111 -2.967 1.00 98.38 194 VAL A C 1
ATOM 1370 O O . VAL A 1 194 ? 4.979 4.275 -3.767 1.00 98.38 194 VAL A O 1
ATOM 1373 N N . PHE A 1 195 ? 3.311 5.575 -3.011 1.00 98.75 195 PHE A N 1
ATOM 1374 C CA . PHE A 1 195 ? 2.303 5.063 -3.934 1.00 98.75 195 PHE A CA 1
ATOM 1375 C C . PHE A 1 195 ? 1.717 6.150 -4.829 1.00 98.75 195 PHE A C 1
ATOM 1377 O O . PHE A 1 195 ? 1.103 7.105 -4.347 1.00 98.75 195 PHE A O 1
ATOM 1384 N N . GLN A 1 196 ? 1.816 5.943 -6.140 1.00 98.50 196 GLN A N 1
ATOM 1385 C CA . GLN A 1 196 ? 1.269 6.830 -7.159 1.00 98.50 196 GLN A CA 1
ATOM 1386 C C . GLN A 1 196 ? -0.011 6.241 -7.770 1.00 98.50 196 GLN A C 1
ATOM 1388 O O . GLN A 1 196 ? -0.078 5.074 -8.158 1.00 98.50 196 GLN A O 1
ATOM 1393 N N . ILE A 1 197 ? -1.052 7.062 -7.915 1.00 98.75 197 ILE A N 1
ATOM 1394 C CA . ILE A 1 197 ? -2.322 6.673 -8.541 1.00 98.75 197 ILE A CA 1
ATOM 1395 C C . ILE A 1 197 ? -2.517 7.503 -9.806 1.00 98.75 197 ILE A C 1
ATOM 1397 O O . ILE A 1 197 ? -2.803 8.693 -9.721 1.00 98.75 197 ILE A O 1
ATOM 1401 N N . ASN A 1 198 ? -2.382 6.873 -10.977 1.00 98.50 198 ASN A N 1
ATOM 1402 C CA . ASN A 1 198 ? -2.485 7.523 -12.289 1.00 98.50 198 ASN A CA 1
ATOM 1403 C C . ASN A 1 198 ? -3.804 7.241 -13.026 1.00 98.50 198 ASN A C 1
ATOM 1405 O O . ASN A 1 198 ? -4.018 7.776 -14.114 1.00 98.50 198 ASN A O 1
ATOM 1409 N N . ALA A 1 199 ? -4.699 6.445 -12.442 1.00 98.38 199 ALA A N 1
ATOM 1410 C CA . ALA A 1 199 ? -5.992 6.091 -13.016 1.00 98.38 199 ALA A CA 1
ATOM 1411 C C . ALA A 1 199 ? -7.089 6.049 -11.942 1.00 98.38 199 ALA A C 1
ATOM 1413 O O . ALA A 1 199 ? -6.796 5.960 -10.750 1.00 98.38 199 ALA A O 1
ATOM 1414 N N . VAL A 1 200 ? -8.362 6.061 -12.364 1.00 98.44 200 VAL A N 1
ATOM 1415 C CA . VAL A 1 200 ? -9.511 5.830 -11.464 1.00 98.44 200 VAL A CA 1
ATOM 1416 C C . VAL A 1 200 ? -9.307 4.513 -10.729 1.00 98.44 200 VAL A C 1
ATOM 1418 O O . VAL A 1 200 ? -9.278 3.464 -11.370 1.00 98.44 200 VAL A O 1
ATOM 1421 N N . ALA A 1 201 ? -9.191 4.555 -9.405 1.00 98.38 201 ALA A N 1
ATOM 1422 C CA . ALA A 1 201 ? -8.877 3.365 -8.630 1.00 98.38 201 ALA A CA 1
ATOM 1423 C C . ALA A 1 201 ? -9.657 3.288 -7.320 1.00 98.38 201 ALA A C 1
ATOM 1425 O O . ALA A 1 201 ? -9.994 4.295 -6.694 1.00 98.38 201 ALA A O 1
ATOM 1426 N N . THR A 1 202 ? -9.895 2.057 -6.878 1.00 98.88 202 THR A N 1
ATOM 1427 C CA . THR A 1 202 ? -10.096 1.769 -5.458 1.00 98.88 202 THR A CA 1
ATOM 1428 C C . THR A 1 202 ? -8.810 1.148 -4.936 1.00 98.88 202 THR A C 1
ATOM 1430 O O . THR A 1 202 ? -8.479 0.029 -5.314 1.00 98.88 202 THR A O 1
ATOM 1433 N N . PHE A 1 203 ? -8.075 1.867 -4.095 1.00 98.88 203 PHE A N 1
ATOM 1434 C CA . PHE A 1 203 ? -6.844 1.376 -3.491 1.00 98.88 203 PHE A CA 1
ATOM 1435 C C . PHE A 1 203 ? -7.103 1.009 -2.032 1.00 98.88 203 PHE A C 1
ATOM 1437 O O . PHE A 1 203 ? -7.536 1.844 -1.239 1.00 98.88 203 PHE A O 1
ATOM 1444 N N . ARG A 1 204 ? -6.885 -0.259 -1.689 1.00 98.88 204 ARG A N 1
ATOM 1445 C CA . ARG A 1 204 ? -7.024 -0.794 -0.336 1.00 98.88 204 ARG A CA 1
ATOM 1446 C C . ARG A 1 204 ? -5.656 -1.242 0.136 1.00 98.88 204 ARG A C 1
ATOM 1448 O O . ARG A 1 204 ? -5.077 -2.135 -0.473 1.00 98.88 204 ARG A O 1
ATOM 1455 N N . ILE A 1 205 ? -5.173 -0.645 1.211 1.00 98.75 205 ILE A N 1
ATOM 1456 C CA . ILE A 1 205 ? -3.922 -1.015 1.847 1.00 98.75 205 ILE A CA 1
ATOM 1457 C C . ILE A 1 205 ? -4.175 -1.390 3.299 1.00 98.75 205 ILE A C 1
ATOM 1459 O O . ILE A 1 205 ? -4.860 -0.666 4.023 1.00 98.75 205 ILE A O 1
ATOM 1463 N N . SER A 1 206 ? -3.651 -2.541 3.711 1.00 97.06 206 SER A N 1
ATOM 1464 C CA . SER A 1 206 ? -3.790 -3.005 5.082 1.00 97.06 206 SER A CA 1
ATOM 1465 C C . SER A 1 206 ? -2.561 -3.714 5.617 1.00 97.06 206 SER A C 1
ATOM 1467 O O . SER A 1 206 ? -1.818 -4.326 4.851 1.00 97.06 206 SER A O 1
ATOM 1469 N N . ASN A 1 207 ? -2.373 -3.684 6.939 1.00 95.06 207 ASN A N 1
ATOM 1470 C CA . ASN A 1 207 ? -1.251 -4.353 7.606 1.00 95.06 207 ASN A CA 1
ATOM 1471 C C . ASN A 1 207 ? 0.092 -3.966 6.959 1.00 95.06 207 ASN A C 1
ATOM 1473 O O . ASN A 1 207 ? 0.908 -4.828 6.651 1.00 95.06 207 ASN A O 1
ATOM 1477 N N . PHE A 1 208 ? 0.315 -2.676 6.711 1.00 97.38 208 PHE A N 1
ATOM 1478 C CA . PHE A 1 208 ? 1.489 -2.202 5.974 1.00 97.38 208 PHE A CA 1
ATOM 1479 C C . PHE A 1 208 ? 2.303 -1.208 6.793 1.00 97.38 208 PHE A C 1
ATOM 1481 O O . PHE A 1 208 ? 1.724 -0.341 7.451 1.00 97.38 208 PHE A O 1
ATOM 1488 N N . LYS A 1 209 ? 3.636 -1.315 6.728 1.00 96.94 209 LYS A N 1
ATOM 1489 C CA . LYS A 1 209 ? 4.549 -0.364 7.373 1.00 96.94 209 LYS A CA 1
ATOM 1490 C C . LYS A 1 209 ? 5.230 0.541 6.350 1.00 96.94 209 LYS A C 1
ATOM 1492 O O . LYS A 1 209 ? 5.933 0.046 5.473 1.00 96.94 209 LYS A O 1
ATOM 1497 N N . ALA A 1 210 ? 5.091 1.850 6.497 1.00 97.56 210 ALA A N 1
ATOM 1498 C CA . ALA A 1 210 ? 5.765 2.831 5.657 1.00 97.56 210 ALA A CA 1
ATOM 1499 C C . ALA A 1 210 ? 6.583 3.799 6.503 1.00 97.56 210 ALA A C 1
ATOM 1501 O O . ALA A 1 210 ? 6.094 4.292 7.516 1.00 97.56 210 ALA A O 1
ATOM 1502 N N . GLN A 1 211 ? 7.815 4.076 6.083 1.00 97.38 211 GLN A N 1
ATOM 1503 C CA . GLN A 1 211 ? 8.689 5.000 6.796 1.00 97.38 211 GLN A CA 1
ATOM 1504 C C . GLN A 1 211 ? 9.524 5.846 5.838 1.00 97.38 211 GLN A C 1
ATOM 1506 O O . GLN A 1 211 ? 10.150 5.292 4.939 1.00 97.38 211 GLN A O 1
ATOM 1511 N N . LYS A 1 212 ? 9.640 7.150 6.105 1.00 97.94 212 LYS A N 1
ATOM 1512 C CA . LYS A 1 212 ? 10.562 8.062 5.411 1.00 97.94 212 LYS A CA 1
ATOM 1513 C C . LYS A 1 212 ? 10.257 8.182 3.915 1.00 97.94 212 LYS A C 1
ATOM 1515 O O . LYS A 1 212 ? 10.869 7.496 3.095 1.00 97.94 212 LYS A O 1
ATOM 1520 N N . ALA A 1 213 ? 9.311 9.051 3.583 1.00 98.12 213 ALA A N 1
ATOM 1521 C CA . ALA A 1 213 ? 9.028 9.490 2.217 1.00 98.12 213 ALA A CA 1
ATOM 1522 C C . ALA A 1 213 ? 8.412 10.895 2.223 1.00 98.12 213 ALA A C 1
ATOM 1524 O O . ALA A 1 213 ? 8.001 11.375 3.269 1.00 98.12 213 ALA A O 1
ATOM 1525 N N . GLY A 1 214 ? 8.268 11.552 1.075 1.00 97.62 214 GLY A N 1
ATOM 1526 C CA . GLY A 1 214 ? 7.510 12.804 1.008 1.00 97.62 214 GLY A CA 1
ATOM 1527 C C . GLY A 1 214 ? 6.013 12.598 1.280 1.00 97.62 214 GLY A C 1
ATOM 1528 O O . GLY A 1 214 ? 5.405 13.268 2.114 1.00 97.62 214 GLY A O 1
ATOM 1529 N N . LYS A 1 215 ? 5.392 11.637 0.594 1.00 97.94 215 LYS A N 1
ATOM 1530 C CA . LYS A 1 215 ? 3.968 11.301 0.697 1.00 97.94 215 LYS A CA 1
ATOM 1531 C C . LYS A 1 215 ? 3.784 9.795 0.716 1.00 97.94 215 LYS A C 1
ATOM 1533 O O . LYS A 1 215 ? 4.396 9.075 -0.074 1.00 97.94 215 LYS A O 1
ATOM 1538 N N . PHE A 1 216 ? 2.839 9.312 1.513 1.00 98.69 216 PHE A N 1
ATOM 1539 C CA . PHE A 1 216 ? 2.481 7.897 1.458 1.00 98.69 216 PHE A CA 1
ATOM 1540 C C . PHE A 1 216 ? 1.679 7.559 0.190 1.00 98.69 216 PHE A C 1
ATOM 1542 O O . PHE A 1 216 ? 2.011 6.616 -0.521 1.00 98.69 216 PHE A O 1
ATOM 1549 N N . ILE A 1 217 ? 0.651 8.342 -0.150 1.00 98.81 217 ILE A N 1
ATOM 1550 C CA . ILE A 1 217 ? -0.163 8.130 -1.356 1.00 98.81 217 ILE A CA 1
ATOM 1551 C C . ILE A 1 217 ? -0.388 9.460 -2.081 1.00 98.81 217 ILE A C 1
ATOM 1553 O O . ILE A 1 217 ? -0.879 10.431 -1.497 1.00 98.81 217 ILE A O 1
ATOM 1557 N N . ARG A 1 218 ? -0.118 9.487 -3.388 1.00 98.56 218 ARG A N 1
ATOM 1558 C CA . ARG A 1 218 ? -0.413 10.618 -4.270 1.00 98.56 218 ARG A CA 1
ATOM 1559 C C . ARG A 1 218 ? -1.321 10.180 -5.415 1.00 98.56 218 ARG A C 1
ATOM 1561 O O . ARG A 1 218 ? -0.975 9.331 -6.228 1.00 98.56 218 ARG A O 1
ATOM 1568 N N . GLN A 1 219 ? -2.499 10.792 -5.511 1.00 98.75 219 GLN A N 1
ATOM 1569 C CA . GLN A 1 219 ? -3.233 10.808 -6.779 1.00 98.75 219 GLN A CA 1
ATOM 1570 C C . GLN A 1 219 ? -2.516 11.733 -7.760 1.00 98.75 219 GLN A C 1
ATOM 1572 O O . GLN A 1 219 ? -2.063 12.788 -7.339 1.00 98.75 219 GLN A O 1
ATOM 1577 N N . ASN A 1 220 ? -2.452 11.394 -9.046 1.00 98.31 220 ASN A N 1
ATOM 1578 C CA . ASN A 1 220 ? -1.755 12.201 -10.043 1.00 98.31 220 ASN A CA 1
ATOM 1579 C C . ASN A 1 220 ? -2.183 13.677 -10.019 1.00 98.31 220 ASN A C 1
ATOM 1581 O O . ASN A 1 220 ? -3.378 13.993 -9.959 1.00 98.31 220 ASN A O 1
ATOM 1585 N N . GLY A 1 221 ? -1.198 14.573 -10.050 1.00 97.88 221 GLY A N 1
ATOM 1586 C CA . GLY A 1 221 ? -1.406 16.001 -9.856 1.00 97.88 221 GLY A CA 1
ATOM 1587 C C . GLY A 1 221 ? -2.288 16.637 -10.923 1.00 97.88 221 GLY A C 1
ATOM 1588 O O . GLY A 1 221 ? -2.207 16.301 -12.101 1.00 97.88 221 GLY A O 1
ATOM 1589 N N . GLY A 1 222 ? -3.175 17.535 -10.499 1.00 98.12 222 GLY A N 1
ATOM 1590 C CA . GLY A 1 222 ? -4.123 18.234 -11.369 1.00 98.12 222 GLY A CA 1
ATOM 1591 C C . GLY A 1 222 ? -5.261 17.362 -11.911 1.00 98.12 222 GLY A C 1
ATOM 1592 O O . GLY A 1 222 ? -6.151 17.874 -12.590 1.00 98.12 222 GLY A O 1
ATOM 1593 N N . THR A 1 223 ? -5.274 16.058 -11.619 1.00 98.44 223 THR A N 1
ATOM 1594 C CA . THR A 1 223 ? -6.354 15.175 -12.064 1.00 98.44 223 THR A CA 1
ATOM 1595 C C . THR A 1 223 ? -7.574 15.280 -11.153 1.00 98.44 223 THR A C 1
ATOM 1597 O O . THR A 1 223 ? -7.463 15.394 -9.935 1.00 98.44 223 THR A O 1
ATOM 1600 N N . THR A 1 224 ? -8.761 15.208 -11.753 1.00 98.00 224 THR A N 1
ATOM 1601 C CA . THR A 1 224 ? -10.048 15.391 -11.058 1.00 98.00 224 THR A CA 1
ATOM 1602 C C . THR A 1 224 ? -10.906 14.132 -11.035 1.00 98.00 224 THR A C 1
ATOM 1604 O O . THR A 1 224 ? -12.032 14.150 -10.537 1.00 98.00 224 THR A O 1
ATOM 1607 N N . TYR A 1 225 ? -10.395 13.017 -11.563 1.00 98.25 225 TYR A N 1
ATOM 1608 C CA . TYR A 1 225 ? -11.104 11.749 -11.487 1.00 98.25 225 TYR A CA 1
ATOM 1609 C C . TYR A 1 225 ? -11.217 11.276 -10.033 1.00 98.25 225 TYR A C 1
ATOM 1611 O O . TYR A 1 225 ? -10.420 11.649 -9.166 1.00 98.25 225 TYR A O 1
ATOM 1619 N N . LYS A 1 226 ? -12.232 10.457 -9.760 1.00 98.19 226 LYS A N 1
ATOM 1620 C CA . LYS A 1 226 ? -12.464 9.909 -8.426 1.00 98.19 226 LYS A CA 1
ATOM 1621 C C . LYS A 1 226 ? -11.539 8.726 -8.160 1.00 98.19 226 LYS A C 1
ATOM 1623 O O . LYS A 1 226 ? -11.500 7.784 -8.948 1.00 98.19 226 LYS A O 1
ATOM 1628 N N . THR A 1 227 ? -10.900 8.742 -6.998 1.00 98.44 227 THR A N 1
ATOM 1629 C CA . THR A 1 227 ? -10.199 7.601 -6.407 1.00 98.44 227 THR A CA 1
ATOM 1630 C C . THR A 1 227 ? -10.701 7.379 -4.985 1.00 98.44 227 THR A C 1
ATOM 1632 O O . THR A 1 227 ? -11.025 8.327 -4.270 1.00 98.44 227 THR A O 1
ATOM 1635 N N . GLN A 1 228 ? -10.783 6.116 -4.575 1.00 98.81 228 GLN A N 1
ATOM 1636 C CA . GLN A 1 228 ? -11.162 5.728 -3.219 1.00 98.81 228 GLN A CA 1
ATOM 1637 C C . GLN A 1 228 ? -9.976 5.049 -2.547 1.00 98.81 228 GLN A C 1
ATOM 1639 O O . GLN A 1 228 ? -9.515 4.016 -3.027 1.00 98.81 228 GLN A O 1
ATOM 1644 N N . VAL A 1 229 ? -9.497 5.617 -1.445 1.00 98.94 229 VAL A N 1
ATOM 1645 C CA . VAL A 1 229 ? -8.367 5.089 -0.679 1.00 98.94 229 VAL A CA 1
ATOM 1646 C C . VAL A 1 229 ? -8.868 4.537 0.653 1.00 98.94 229 VAL A C 1
ATOM 1648 O O . VAL A 1 229 ? -9.592 5.214 1.379 1.00 98.94 229 VAL A O 1
ATOM 1651 N N . PHE A 1 230 ? -8.479 3.309 0.980 1.00 98.88 230 PHE A N 1
ATOM 1652 C CA . PHE A 1 230 ? -8.745 2.662 2.262 1.00 98.88 230 PHE A CA 1
ATOM 1653 C C . PHE A 1 230 ? -7.413 2.248 2.884 1.00 98.88 230 PHE A C 1
ATOM 1655 O O . PHE A 1 230 ? -6.688 1.470 2.273 1.00 98.88 230 PHE A O 1
ATOM 1662 N N . ILE A 1 231 ? -7.114 2.758 4.073 1.00 98.81 231 ILE A N 1
ATOM 1663 C CA . ILE A 1 231 ? -5.899 2.499 4.849 1.00 98.81 231 ILE A CA 1
ATOM 1664 C C . ILE A 1 231 ? -6.346 1.859 6.162 1.00 98.81 231 ILE A C 1
ATOM 1666 O O . ILE A 1 231 ? -7.105 2.480 6.904 1.00 98.81 231 ILE A O 1
ATOM 1670 N N . ASP A 1 232 ? -5.926 0.628 6.445 1.00 97.38 232 ASP A N 1
ATOM 1671 C CA . ASP A 1 232 ? -6.325 -0.085 7.664 1.00 97.38 232 ASP A CA 1
ATOM 1672 C C . ASP A 1 232 ? -5.146 -0.793 8.338 1.00 97.38 232 ASP A C 1
ATOM 1674 O O . ASP A 1 232 ? -4.393 -1.507 7.685 1.00 97.38 232 ASP A O 1
ATOM 1678 N N . LYS A 1 233 ? -4.998 -0.672 9.661 1.00 95.06 233 LYS A N 1
ATOM 1679 C CA . LYS A 1 233 ? -3.941 -1.386 10.412 1.00 95.06 233 LYS A CA 1
ATOM 1680 C C . LYS A 1 233 ? -2.533 -1.105 9.878 1.00 95.06 233 LYS A C 1
ATOM 1682 O O . LYS A 1 233 ? -1.703 -2.008 9.776 1.00 95.06 233 LYS A O 1
ATOM 1687 N N . CYS A 1 234 ? -2.271 0.136 9.486 1.00 96.88 234 CYS A N 1
ATOM 1688 C CA . CYS A 1 234 ? -0.957 0.553 9.016 1.00 96.88 234 CYS A CA 1
ATOM 1689 C C . CYS A 1 234 ? -0.121 1.179 10.142 1.00 96.88 234 CYS A C 1
ATOM 1691 O O . CYS A 1 234 ? -0.640 1.604 11.176 1.00 96.88 234 CYS A O 1
ATOM 1693 N N . ASP A 1 235 ? 1.186 1.243 9.907 1.00 95.88 235 ASP A N 1
ATOM 1694 C CA . ASP A 1 235 ? 2.153 2.005 10.697 1.00 95.88 235 ASP A CA 1
ATOM 1695 C C . ASP A 1 235 ? 2.892 2.932 9.723 1.00 95.88 235 ASP A C 1
ATOM 1697 O O . ASP A 1 235 ? 3.593 2.455 8.828 1.00 95.88 235 ASP A O 1
ATOM 1701 N N . ILE A 1 236 ? 2.613 4.236 9.804 1.00 98.12 236 ILE A N 1
ATOM 1702 C CA . ILE A 1 236 ? 3.052 5.230 8.817 1.00 98.12 236 ILE A CA 1
ATOM 1703 C C . ILE A 1 236 ? 3.824 6.330 9.534 1.00 98.12 236 ILE A C 1
ATOM 1705 O O . ILE A 1 236 ? 3.229 7.125 10.260 1.00 98.12 236 ILE A O 1
ATOM 1709 N N . SER A 1 237 ? 5.131 6.414 9.312 1.00 97.19 237 SER A N 1
ATOM 1710 C CA . SER A 1 237 ? 5.957 7.426 9.965 1.00 97.19 237 SER A CA 1
ATOM 1711 C C . SER A 1 237 ? 6.840 8.210 9.009 1.00 97.19 237 SER A C 1
ATOM 1713 O O . SER A 1 237 ? 7.197 7.733 7.931 1.00 97.19 237 SER A O 1
ATOM 1715 N N . ASP A 1 238 ? 7.237 9.401 9.450 1.00 97.81 238 ASP A N 1
ATOM 1716 C CA . ASP A 1 238 ? 8.258 10.221 8.796 1.00 97.81 238 ASP A CA 1
ATOM 1717 C C . ASP A 1 238 ? 7.867 10.557 7.350 1.00 97.81 238 ASP A C 1
ATOM 1719 O O . ASP A 1 238 ? 8.588 10.245 6.404 1.00 97.81 238 ASP A O 1
ATOM 1723 N N . MET A 1 239 ? 6.674 11.133 7.185 1.00 98.50 239 MET A N 1
ATOM 1724 C CA . MET A 1 239 ? 6.215 11.635 5.891 1.00 98.50 239 MET A CA 1
ATOM 1725 C C . MET A 1 239 ? 6.464 13.139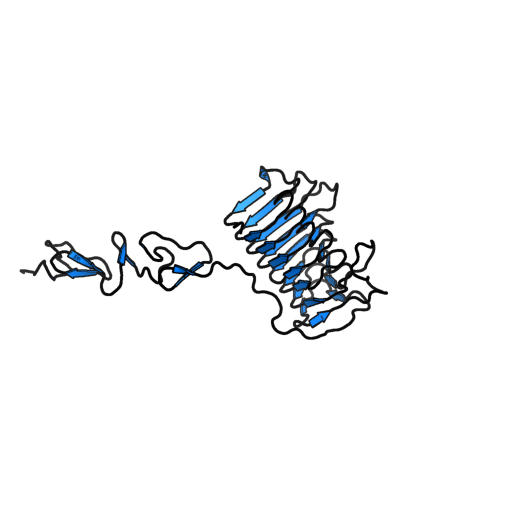 5.828 1.00 98.50 239 MET A C 1
ATOM 1727 O O . MET A 1 239 ? 5.890 13.858 6.644 1.00 98.50 239 MET A O 1
ATOM 1731 N N . ASP A 1 240 ? 7.258 13.626 4.871 1.00 98.38 240 ASP A N 1
ATOM 1732 C CA . ASP A 1 240 ? 7.621 15.053 4.820 1.00 98.38 240 ASP A CA 1
ATOM 1733 C C . ASP A 1 240 ? 6.409 15.958 4.542 1.00 98.38 240 ASP A C 1
ATOM 1735 O O . ASP A 1 240 ? 6.414 17.126 4.916 1.00 98.38 240 ASP A O 1
ATOM 1739 N N . GLU A 1 241 ? 5.358 15.428 3.908 1.00 98.50 241 GLU A N 1
ATOM 1740 C CA . GLU A 1 241 ? 4.179 16.193 3.505 1.00 98.50 241 GLU A CA 1
ATOM 1741 C C . GLU A 1 241 ? 2.863 15.592 4.022 1.00 98.50 241 GLU A C 1
ATOM 1743 O O . GLU A 1 241 ? 2.164 16.236 4.804 1.00 98.50 241 GLU A O 1
ATOM 1748 N N . ALA A 1 242 ? 2.477 14.388 3.572 1.00 98.62 242 ALA A N 1
ATOM 1749 C CA . ALA A 1 242 ? 1.143 13.851 3.870 1.00 98.62 242 ALA A CA 1
ATOM 1750 C C . ALA A 1 242 ? 0.994 12.329 3.758 1.00 98.62 242 ALA A C 1
ATOM 1752 O O . ALA A 1 242 ? 1.744 11.649 3.057 1.00 98.62 242 ALA A O 1
ATOM 1753 N N . ILE A 1 243 ? -0.069 11.788 4.369 1.00 98.75 243 ILE A N 1
ATOM 1754 C CA . ILE A 1 243 ? -0.482 10.391 4.155 1.00 98.75 243 ILE A CA 1
ATOM 1755 C C . ILE A 1 243 ? -1.211 10.244 2.811 1.00 98.75 243 ILE A C 1
ATOM 1757 O O . ILE A 1 243 ? -0.911 9.337 2.038 1.00 98.75 243 ILE A O 1
ATOM 1761 N N . PHE A 1 244 ? -2.158 11.126 2.487 1.00 98.81 244 PHE A N 1
ATOM 1762 C CA . PHE A 1 244 ? -2.812 11.107 1.175 1.00 98.81 244 PHE A CA 1
ATOM 1763 C C . PHE A 1 244 ? -3.020 12.509 0.610 1.00 98.81 244 PHE A C 1
ATOM 1765 O O . PHE A 1 244 ? -3.618 13.370 1.258 1.00 98.81 244 PHE A O 1
ATOM 1772 N N . ARG A 1 245 ? -2.577 12.715 -0.635 1.00 98.69 245 ARG A N 1
ATOM 1773 C CA .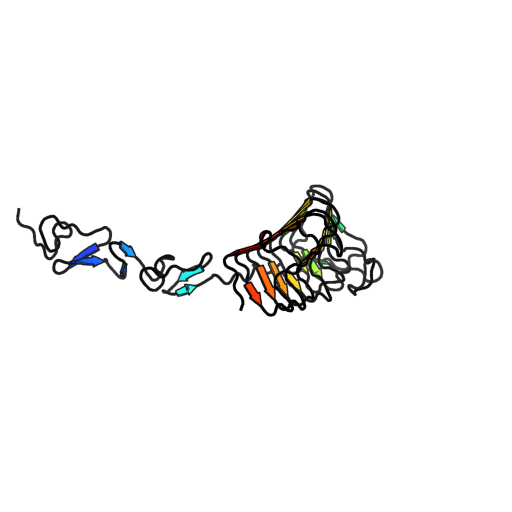 ARG A 1 245 ? -2.790 13.955 -1.386 1.00 98.69 245 ARG A CA 1
ATOM 1774 C C . ARG A 1 245 ? -3.545 13.720 -2.690 1.00 98.69 245 ARG A C 1
ATOM 1776 O O . ARG A 1 245 ? -3.201 12.844 -3.489 1.00 98.69 245 ARG A O 1
ATOM 1783 N N . THR A 1 246 ? -4.538 14.567 -2.934 1.00 98.75 246 THR A N 1
ATOM 1784 C CA . THR A 1 246 ? -5.309 14.624 -4.178 1.00 98.75 246 THR A CA 1
ATOM 1785 C C . THR A 1 246 ? -5.644 16.065 -4.548 1.00 98.75 246 THR A C 1
ATOM 1787 O O . THR A 1 246 ? -5.691 16.925 -3.679 1.00 98.75 246 THR A O 1
ATOM 1790 N N . ASP A 1 247 ? -5.903 16.319 -5.831 1.00 98.56 247 ASP A N 1
ATOM 1791 C CA . ASP A 1 247 ? -6.481 17.584 -6.312 1.00 98.56 247 ASP A CA 1
ATOM 1792 C C . ASP A 1 247 ? -7.947 17.399 -6.767 1.00 98.56 247 ASP A C 1
ATOM 1794 O O . ASP A 1 247 ? -8.590 18.324 -7.263 1.00 98.56 247 ASP A O 1
ATOM 1798 N N . SER A 1 248 ? -8.495 16.189 -6.600 1.00 98.50 248 SER A N 1
ATOM 1799 C CA . SER A 1 248 ? -9.870 15.844 -6.953 1.00 98.50 248 SER A CA 1
ATOM 1800 C C . SER A 1 248 ? -10.817 16.096 -5.785 1.00 98.50 248 SER A C 1
ATOM 1802 O O . SER A 1 248 ? -10.709 15.476 -4.727 1.00 98.50 248 SER A O 1
ATOM 1804 N N . SER A 1 249 ? -11.841 16.917 -6.016 1.00 97.75 249 SER A N 1
ATOM 1805 C CA . SER A 1 249 ? -12.908 17.174 -5.039 1.00 97.75 249 SER A CA 1
ATOM 1806 C C . SER A 1 249 ? -13.811 15.963 -4.768 1.00 97.75 249 SER A C 1
ATOM 1808 O O . SER A 1 249 ? -14.612 15.986 -3.834 1.00 97.75 249 SER A O 1
ATOM 1810 N N . THR A 1 250 ? -13.702 14.899 -5.569 1.00 98.38 250 THR A N 1
ATOM 1811 C CA . THR A 1 250 ? -14.565 13.708 -5.477 1.00 98.38 250 THR A CA 1
ATOM 1812 C C . THR A 1 250 ? -13.862 12.483 -4.899 1.00 98.38 250 THR A C 1
ATOM 1814 O O . THR A 1 250 ? -14.529 11.491 -4.587 1.00 98.38 250 THR A O 1
ATOM 1817 N N . SER A 1 251 ? -12.536 12.539 -4.751 1.00 98.81 251 SER A N 1
ATOM 1818 C CA . SER A 1 251 ? -11.752 11.462 -4.153 1.00 98.81 251 SER A CA 1
ATOM 1819 C C . SER A 1 251 ? -11.989 11.369 -2.648 1.00 98.81 251 SER A C 1
ATOM 1821 O O . SER A 1 251 ? -12.266 12.371 -1.985 1.00 98.81 251 SER A O 1
ATOM 1823 N N . THR A 1 252 ? -11.903 10.149 -2.120 1.00 98.88 252 THR A N 1
ATOM 1824 C CA . THR A 1 252 ? -12.228 9.823 -0.725 1.00 98.88 252 THR A CA 1
ATOM 1825 C C . THR A 1 252 ? -11.101 9.054 -0.057 1.00 98.88 252 THR A C 1
ATOM 1827 O O . THR A 1 252 ? -10.432 8.249 -0.708 1.00 98.88 252 THR A O 1
ATOM 1830 N N . VAL A 1 253 ? -10.959 9.226 1.256 1.00 98.88 253 VAL A N 1
ATOM 1831 C CA . VAL A 1 253 ? -10.033 8.447 2.085 1.00 98.88 253 VAL A CA 1
ATOM 1832 C C . VAL A 1 253 ? -10.727 7.936 3.342 1.00 98.88 253 VAL A C 1
ATOM 1834 O O . VAL A 1 253 ? -11.430 8.677 4.025 1.00 98.88 253 VAL A O 1
ATOM 1837 N N . SER A 1 254 ? -10.519 6.659 3.642 1.00 98.81 254 SER A N 1
ATOM 1838 C CA . SER A 1 254 ? -10.872 6.033 4.912 1.00 98.81 254 SER A CA 1
ATOM 1839 C C . SER A 1 254 ? -9.597 5.528 5.568 1.00 98.81 254 SER A C 1
ATOM 1841 O O . SER A 1 254 ? -8.928 4.681 4.983 1.00 98.81 254 SER A O 1
ATOM 1843 N N . MET A 1 255 ? -9.266 6.019 6.760 1.00 98.62 255 MET A N 1
ATOM 1844 C CA . MET A 1 255 ? -8.104 5.567 7.529 1.00 98.62 255 MET A CA 1
ATOM 1845 C C . MET A 1 255 ? -8.551 5.018 8.878 1.00 98.62 255 MET A C 1
ATOM 1847 O O . MET A 1 255 ? -9.148 5.751 9.667 1.00 98.62 255 MET A O 1
ATOM 1851 N N . THR A 1 256 ? -8.278 3.745 9.143 1.00 95.44 256 THR A N 1
ATOM 1852 C CA . THR A 1 256 ? -8.736 3.056 10.351 1.00 95.44 256 THR A CA 1
ATOM 1853 C C . THR A 1 256 ? -7.628 2.264 11.027 1.00 95.44 256 THR A C 1
ATOM 1855 O O . THR A 1 256 ? -6.725 1.753 10.364 1.00 95.44 256 THR A O 1
ATOM 1858 N N . ASN A 1 257 ? -7.690 2.145 12.356 1.00 92.81 257 ASN A N 1
ATOM 1859 C CA . ASN A 1 257 ? -6.782 1.306 13.155 1.00 92.81 257 ASN A CA 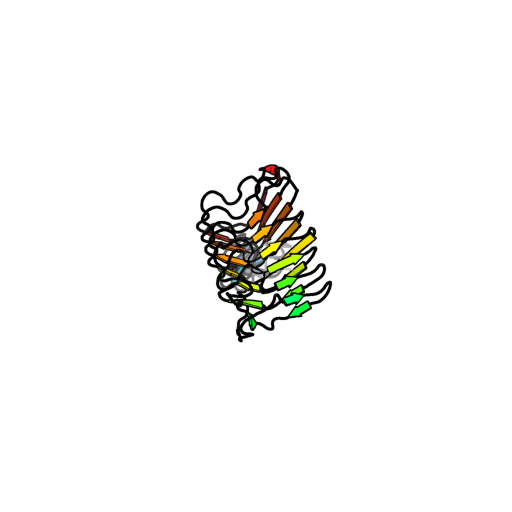1
ATOM 1860 C C . ASN A 1 257 ? -5.289 1.552 12.851 1.00 92.81 257 ASN A C 1
ATOM 1862 O O . ASN A 1 257 ? -4.478 0.633 12.933 1.00 92.81 257 ASN A O 1
ATOM 1866 N N . THR A 1 258 ? -4.938 2.758 12.402 1.00 95.19 258 THR A N 1
ATOM 1867 C CA . THR A 1 258 ? -3.623 3.068 11.837 1.00 95.19 258 THR A CA 1
ATOM 1868 C C . THR A 1 258 ? -2.854 3.946 12.800 1.00 95.19 258 THR A C 1
ATOM 1870 O O . THR A 1 258 ? -3.370 4.956 13.287 1.00 95.19 258 THR A O 1
ATOM 1873 N N . ARG A 1 259 ? -1.605 3.575 13.068 1.00 94.56 259 ARG A N 1
ATOM 1874 C CA . ARG A 1 259 ? -0.700 4.416 13.844 1.00 94.56 259 ARG A CA 1
ATOM 1875 C C . ARG A 1 259 ? 0.112 5.298 12.915 1.00 94.56 259 ARG A C 1
ATOM 1877 O O . ARG A 1 259 ? 0.511 4.850 11.840 1.00 94.56 259 ARG A O 1
ATOM 1884 N N . TYR A 1 260 ? 0.366 6.528 13.338 1.00 96.75 260 TYR A N 1
ATOM 1885 C CA . TYR A 1 260 ? 1.177 7.455 12.565 1.00 96.75 260 TYR A CA 1
ATOM 1886 C C . TYR A 1 260 ? 2.060 8.338 13.446 1.00 96.75 260 TYR A C 1
ATOM 1888 O O . TYR A 1 260 ? 1.704 8.639 14.582 1.00 96.75 260 TYR A O 1
ATOM 1896 N N . HIS A 1 261 ? 3.208 8.754 12.918 1.00 95.56 261 HIS A N 1
ATOM 1897 C CA . HIS A 1 261 ? 4.161 9.617 13.619 1.00 95.56 261 HIS A CA 1
ATOM 1898 C C . HIS A 1 261 ? 4.873 10.542 12.634 1.00 95.56 261 HIS A C 1
ATOM 1900 O O . HIS A 1 261 ? 5.205 10.113 11.534 1.00 95.56 261 HIS A O 1
ATOM 1906 N N . ASN A 1 262 ? 5.147 11.785 13.039 1.00 97.00 262 ASN A N 1
ATOM 1907 C CA . ASN A 1 262 ? 5.942 12.732 12.250 1.00 97.00 262 ASN A CA 1
ATOM 1908 C C . ASN A 1 262 ? 5.457 12.853 10.787 1.00 97.00 262 ASN A C 1
ATOM 1910 O O . ASN A 1 262 ? 6.148 12.481 9.839 1.00 97.00 262 ASN A O 1
ATOM 1914 N N . ILE A 1 263 ? 4.213 13.310 10.625 1.00 98.25 263 ILE A N 1
ATOM 1915 C CA . ILE A 1 263 ? 3.607 13.612 9.323 1.00 98.25 263 ILE A CA 1
ATOM 1916 C C . ILE A 1 263 ? 3.633 15.129 9.163 1.00 98.25 263 ILE A C 1
ATOM 1918 O O . ILE A 1 263 ? 3.117 15.810 10.046 1.00 98.25 263 ILE A O 1
ATOM 1922 N N . GLY A 1 264 ? 4.228 15.624 8.077 1.00 96.50 264 GLY A N 1
ATOM 1923 C CA . GLY A 1 264 ? 4.528 17.037 7.848 1.00 96.50 264 GLY A CA 1
ATOM 1924 C C . GLY A 1 264 ? 3.314 17.964 7.867 1.00 96.50 264 GLY A C 1
ATOM 1925 O O . GLY A 1 264 ? 2.852 18.386 8.924 1.00 96.50 264 GLY A O 1
ATOM 1926 N N . ASP A 1 265 ? 2.816 18.335 6.691 1.00 96.75 265 ASP A N 1
ATOM 1927 C CA . ASP A 1 265 ? 1.798 19.379 6.556 1.00 96.75 265 ASP A CA 1
ATOM 1928 C C . ASP A 1 265 ? 0.424 18.945 7.098 1.00 96.75 265 ASP A C 1
ATOM 1930 O O . ASP A 1 265 ? -0.265 19.715 7.772 1.00 96.75 265 ASP A O 1
ATOM 1934 N N . SER A 1 266 ? -0.025 17.728 6.770 1.00 97.00 266 SER A N 1
ATOM 1935 C CA . SER A 1 266 ? -1.333 17.195 7.185 1.00 97.00 266 SER A CA 1
ATOM 1936 C C . SER A 1 266 ? -1.438 15.697 6.903 1.00 97.00 266 SER A C 1
ATOM 1938 O O . SER A 1 266 ? -0.825 15.184 5.974 1.00 97.00 266 SER A O 1
ATOM 1940 N N . LEU A 1 267 ? -2.319 14.983 7.613 1.00 98.25 267 LEU A N 1
ATOM 1941 C CA . LEU A 1 267 ? -2.674 13.607 7.240 1.00 98.25 267 LEU A CA 1
ATOM 1942 C C . LEU A 1 267 ? -3.231 13.549 5.809 1.00 98.25 267 LEU A C 1
ATOM 1944 O O . LEU A 1 267 ? -2.841 12.688 5.020 1.00 98.25 267 LEU A O 1
ATOM 1948 N N . PHE A 1 268 ? -4.111 14.488 5.453 1.00 98.62 268 PHE A N 1
ATOM 1949 C CA . PHE A 1 268 ? -4.774 14.518 4.150 1.00 98.62 268 PHE A CA 1
ATOM 1950 C C . PHE A 1 268 ? -4.731 15.916 3.536 1.00 98.62 268 PHE A C 1
ATOM 1952 O O . PHE A 1 268 ? -5.070 16.900 4.198 1.00 98.62 268 PHE A O 1
ATOM 1959 N N . ILE A 1 269 ? -4.365 15.996 2.256 1.00 98.56 269 ILE A N 1
ATOM 1960 C CA . ILE A 1 269 ? -4.281 17.245 1.490 1.00 98.56 269 ILE A CA 1
ATOM 1961 C C . ILE A 1 269 ? -5.202 17.166 0.270 1.00 98.56 269 ILE A C 1
ATOM 1963 O O . ILE A 1 269 ? -5.166 16.205 -0.499 1.00 98.56 269 ILE A O 1
ATOM 1967 N N . GLY A 1 270 ? -6.040 18.194 0.110 1.00 97.88 270 GLY A N 1
ATOM 1968 C CA . GLY A 1 270 ? -6.973 18.353 -1.012 1.00 97.88 270 GLY A CA 1
ATOM 1969 C C . GLY A 1 270 ? -8.183 17.408 -1.008 1.00 97.88 270 GLY A C 1
ATOM 1970 O O . GLY A 1 270 ? -9.018 17.468 -1.908 1.00 97.88 270 GLY A O 1
ATOM 1971 N N . VAL A 1 271 ? -8.341 16.587 0.036 1.00 98.06 271 VAL A N 1
ATOM 1972 C CA . VAL A 1 271 ? -9.560 15.799 0.261 1.00 98.06 271 VAL A CA 1
ATOM 1973 C C . VAL A 1 271 ? -10.616 16.674 0.941 1.00 98.06 271 VAL A C 1
ATOM 1975 O O . VAL A 1 271 ? -10.357 17.290 1.973 1.00 98.06 271 VAL A O 1
ATOM 1978 N N . SER A 1 272 ? -11.829 16.716 0.386 1.00 96.94 272 SER A N 1
ATOM 1979 C CA . SER A 1 272 ? -12.954 17.424 1.017 1.00 96.94 272 SER A CA 1
ATOM 1980 C C . SER A 1 272 ? -13.325 16.787 2.360 1.00 96.94 272 SER A C 1
ATOM 1982 O O . SER A 1 272 ? -13.314 15.566 2.479 1.00 96.94 272 SER A O 1
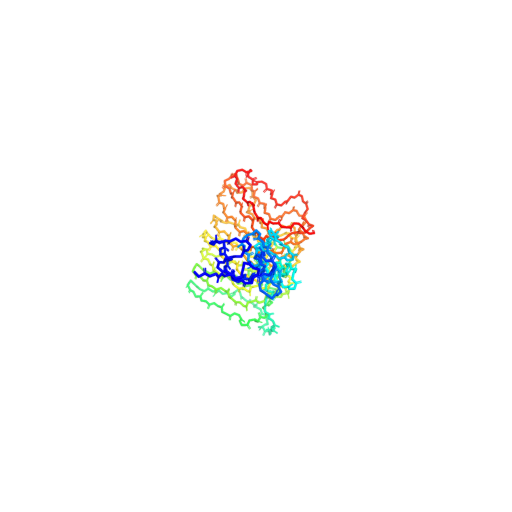ATOM 1984 N N . SER A 1 273 ? -13.720 17.582 3.358 1.00 95.19 273 SER A N 1
ATOM 1985 C CA . SER A 1 273 ? -14.016 17.082 4.714 1.00 95.19 273 SER A CA 1
ATOM 1986 C C . SER A 1 273 ? -15.076 15.973 4.748 1.00 95.19 273 SER A C 1
ATOM 1988 O O . SER A 1 273 ? -14.904 14.986 5.455 1.00 95.19 273 SER A O 1
ATOM 1990 N N . GLY A 1 274 ? -16.129 16.078 3.929 1.00 97.44 274 GLY A N 1
ATOM 1991 C CA . GLY A 1 274 ? -17.164 15.042 3.793 1.00 97.44 274 GLY A CA 1
ATOM 1992 C C . GLY A 1 274 ? -16.699 13.743 3.118 1.00 97.44 274 GLY A C 1
ATOM 1993 O O . GLY A 1 274 ? -17.430 12.757 3.125 1.00 97.44 274 GLY A O 1
ATOM 1994 N N . ASN A 1 275 ? -15.490 13.730 2.555 1.00 98.50 275 ASN A N 1
ATOM 1995 C CA . ASN A 1 275 ? -14.883 12.584 1.878 1.00 98.50 275 ASN A CA 1
ATOM 1996 C C . ASN A 1 275 ? -13.800 11.898 2.732 1.00 98.50 275 ASN A C 1
ATOM 1998 O O . ASN A 1 275 ? -13.105 11.007 2.236 1.00 98.50 275 ASN A O 1
ATOM 2002 N N . ILE A 1 276 ? -13.638 12.318 3.991 1.00 98.69 276 ILE A N 1
ATOM 2003 C CA . ILE A 1 276 ? -12.677 11.760 4.943 1.00 98.69 276 ILE A CA 1
ATOM 2004 C C . ILE A 1 276 ? -13.438 10.932 5.979 1.00 98.69 276 ILE A C 1
ATOM 2006 O O . ILE A 1 276 ? -14.360 11.416 6.627 1.00 98.69 276 ILE A O 1
ATOM 2010 N N . THR A 1 277 ? -13.026 9.682 6.166 1.00 98.31 277 THR A N 1
ATOM 2011 C CA . THR A 1 277 ? -13.479 8.815 7.261 1.00 98.31 277 THR A CA 1
ATOM 2012 C C . THR A 1 277 ? -12.275 8.394 8.095 1.00 98.31 277 THR A C 1
ATOM 2014 O O . THR A 1 277 ? -11.261 7.962 7.550 1.00 98.31 277 THR A O 1
ATOM 2017 N N . GLN A 1 278 ? -12.368 8.529 9.418 1.00 96.25 278 GLN A N 1
ATOM 2018 C CA . GLN A 1 278 ? -11.306 8.133 10.342 1.00 96.25 278 GLN A CA 1
ATOM 2019 C C . GLN A 1 278 ? -11.878 7.441 11.576 1.00 96.25 278 GLN A C 1
ATOM 2021 O O . GLN A 1 278 ? -12.880 7.900 12.121 1.00 96.25 278 GLN A O 1
ATOM 2026 N N . SER A 1 279 ? -11.230 6.373 12.041 1.00 92.38 279 SER A N 1
ATOM 2027 C CA . SER A 1 279 ? -11.554 5.742 13.326 1.00 92.38 279 SER A CA 1
ATOM 2028 C C . SER A 1 279 ? -10.361 4.981 13.903 1.00 92.38 279 SER A C 1
ATOM 2030 O O . SER A 1 279 ? -9.592 4.367 13.172 1.00 92.38 279 SER A O 1
ATOM 2032 N N . ASN A 1 280 ? -10.209 4.999 15.230 1.00 90.31 280 ASN A N 1
ATOM 2033 C CA . ASN A 1 280 ? -9.181 4.234 15.953 1.00 90.31 280 ASN A CA 1
ATOM 2034 C C . ASN A 1 280 ? -7.740 4.456 15.450 1.00 90.31 280 ASN A C 1
ATOM 2036 O O . ASN A 1 280 ? -6.924 3.540 15.491 1.00 90.31 280 ASN A O 1
ATOM 2040 N N . ASN A 1 281 ? -7.430 5.647 14.937 1.00 92.50 281 ASN A N 1
ATOM 2041 C CA . ASN A 1 281 ? -6.064 5.984 14.555 1.00 92.50 281 ASN A CA 1
ATOM 2042 C C . ASN A 1 281 ? -5.318 6.552 15.761 1.00 92.50 281 ASN A C 1
ATOM 2044 O O . ASN A 1 281 ? -5.902 7.295 16.551 1.00 92.50 281 ASN A O 1
ATOM 2048 N N . THR A 1 282 ? -4.030 6.242 15.865 1.00 89.19 282 THR A N 1
ATOM 2049 C CA . THR A 1 282 ? -3.206 6.634 17.012 1.00 89.19 282 THR A CA 1
ATOM 2050 C C . THR A 1 282 ? -1.976 7.383 16.529 1.00 89.19 282 THR A C 1
ATOM 2052 O O . THR A 1 282 ? -1.089 6.791 15.916 1.00 89.19 282 THR A O 1
ATOM 2055 N N . SER A 1 283 ? -1.898 8.677 16.834 1.00 92.44 283 SER A N 1
ATOM 2056 C CA . SER A 1 283 ? -0.615 9.374 16.767 1.00 92.44 283 SER A CA 1
ATOM 2057 C C . SER A 1 283 ? 0.274 8.859 17.893 1.00 92.44 283 SER A C 1
ATOM 2059 O O . SER A 1 283 ? -0.201 8.721 19.023 1.00 92.44 283 SER A O 1
ATOM 2061 N N . TYR A 1 284 ? 1.540 8.599 17.605 1.00 86.00 284 TYR A N 1
ATOM 2062 C CA . TYR A 1 284 ? 2.569 8.346 18.617 1.00 86.00 284 TYR A CA 1
ATOM 2063 C C . TYR A 1 284 ? 3.753 9.279 18.407 1.00 86.00 284 TYR A C 1
ATOM 2065 O O . TYR A 1 284 ? 3.685 10.066 17.436 1.00 86.00 284 TYR A O 1
#